Protein AF-0000000068442758 (afdb_homodimer)

Secondary structure (DSSP, 8-state):
----EEEEE--SBS-EEEEEE-SSSEEEEEEE--BSEEEEEEEEETTEEEEEEEESSS-EEEEEEETTTTEEEEEEEE--SSB---EEEE-SS-EEEEE-BSSS--EEEEE----TT-/----EEEEE--SBS-EEEEEE-SSSEEEEEEE--BSEEEEEEEEETTEEEEEEEESSS-EEEEEEETTTTEEEEEEEE--SSB---EEEE-SS-EEEEE-BSSSPPEEEEE----TT-

Organism: Pseudonaja textilis (NCBI:txid8673)

Foldseek 3Di:
DPPWDWDWADDQPFWTFIWTDPPPDIDTDDTHGDHQWQDWDWDDDDHWIWIWTFHQPDWIWIWTQDPVVRDTDTDDTHDDHRFNDWDWDDDDQWIWIWTDDPPDDTDIHIGGPPPVPD/DPPWDWDWADDQPFWTFIWTDPPPDIDTDDTHGDHQWQDWDWDDDDHWIWIWTFHQPDWIWIWTQDPVVRDTDTDDTHDDHRFNDWDWDDDDQWIWIWTDDPPDDTDIHIGGPPPVPD

pLDDT: mean 83.36, std 15.6, range [32.97, 97.94]

Solvent-accessible surface area (backbone atoms only — not comparable to full-atom values): 13104 Å² total; per-residue (Å²): 129,87,75,81,48,70,47,47,34,45,22,44,80,48,61,17,35,34,30,32,54,71,87,85,47,70,40,83,74,43,79,41,89,40,51,38,18,51,25,39,47,74,47,68,58,91,93,43,48,32,36,39,40,23,9,64,76,41,66,19,38,31,26,34,59,34,78,89,76,70,41,74,37,88,68,46,76,39,93,50,69,41,26,29,45,77,45,75,42,82,50,95,75,31,30,31,37,36,34,39,29,90,88,48,74,67,42,76,41,74,45,68,61,70,75,61,85,112,130,86,75,81,46,71,47,46,32,44,20,44,79,49,59,17,36,35,30,34,54,70,86,86,48,74,41,84,74,43,79,40,88,38,51,37,18,49,26,39,46,74,47,69,59,90,93,43,48,34,36,39,40,22,10,64,77,43,66,20,37,33,27,34,59,33,79,88,78,71,43,74,37,88,69,49,74,40,94,50,69,40,27,30,45,78,45,74,42,83,50,96,77,33,29,30,36,37,34,40,28,90,85,50,74,65,42,75,42,75,46,67,62,68,74,61,83,112

Sequence (236 aa):
MKRDHYLCLSRYIGDSKVVRWEGLRFTEVQTLPSRGSMVMQPFQISQQLYLALGSDFSFTHIYLWDEEKQKFVKFQELSVQAPRAFQPIPLEAMSVLLAPSFKGNTLVYKHIVVDLSSMKRDHYLCLSRYIGDSKVVRWEGLRFTEVQTLPSRGSMVMQPFQISQQLYLALGSDFSFTHIYLWDEEKQKFVKFQELSVQAPRAFQPIPLEAMSVLLAPSFKGNTLVYKHIVVDLSS

Structure (mmCIF, N/CA/C/O backbone):
data_AF-0000000068442758-model_v1
#
loop_
_entity.id
_entity.type
_entity.pdbx_description
1 polymer 'Leucine-rich repeat LGI family member 3'
#
loop_
_atom_site.group_PDB
_atom_site.id
_atom_site.type_symbol
_atom_site.label_atom_id
_atom_site.label_alt_id
_atom_site.label_comp_id
_atom_site.label_asym_id
_atom_site.label_entity_id
_atom_site.label_seq_id
_atom_site.pdbx_PDB_ins_code
_atom_site.Cartn_x
_atom_site.Cartn_y
_atom_site.Cartn_z
_atom_site.occupancy
_atom_site.B_iso_or_equiv
_atom_site.auth_seq_id
_atom_site.auth_comp_id
_atom_site.auth_asym_id
_atom_site.auth_atom_id
_atom_site.pdbx_PDB_model_num
ATOM 1 N N . MET A 1 1 ? 12.734 9.547 -21.062 1 33.41 1 MET A N 1
ATOM 2 C CA . MET A 1 1 ? 13.203 9.805 -19.703 1 33.41 1 MET A CA 1
ATOM 3 C C . MET A 1 1 ? 12.773 8.688 -18.766 1 33.41 1 MET A C 1
ATOM 5 O O . MET A 1 1 ? 11.609 8.297 -18.75 1 33.41 1 MET A O 1
ATOM 9 N N . LYS A 1 2 ? 13.695 7.734 -18.359 1 48.56 2 LYS A N 1
ATOM 10 C CA . LYS A 1 2 ? 13.484 6.531 -17.562 1 48.56 2 LYS A CA 1
ATOM 11 C C . LYS A 1 2 ? 12.711 6.848 -16.281 1 48.56 2 LYS A C 1
ATOM 13 O O . LYS A 1 2 ? 13.125 7.703 -15.492 1 48.56 2 LYS A O 1
ATOM 18 N N . ARG A 1 3 ? 11.398 6.812 -16.156 1 61.94 3 ARG A N 1
ATOM 19 C CA . ARG A 1 3 ? 10.617 7.121 -14.961 1 61.94 3 ARG A CA 1
ATOM 20 C C . ARG A 1 3 ? 11.141 6.344 -13.758 1 61.94 3 ARG A C 1
ATOM 22 O O . ARG A 1 3 ? 11.344 5.133 -13.836 1 61.94 3 ARG A O 1
ATOM 29 N N . ASP A 1 4 ? 11.734 7.18 -12.844 1 80.06 4 ASP A N 1
ATOM 30 C CA . ASP A 1 4 ? 12.227 6.57 -11.617 1 80.06 4 ASP A CA 1
ATOM 31 C C . ASP A 1 4 ? 11.109 5.832 -10.883 1 80.06 4 ASP A C 1
ATOM 33 O O . ASP A 1 4 ? 9.977 6.312 -10.828 1 80.06 4 ASP A O 1
ATOM 37 N N . HIS A 1 5 ? 11.438 4.5 -10.586 1 85.88 5 HIS A N 1
ATOM 38 C CA . HIS A 1 5 ? 10.484 3.699 -9.828 1 85.88 5 HIS A CA 1
ATOM 39 C C . HIS A 1 5 ? 10.812 3.723 -8.336 1 85.88 5 HIS A C 1
ATOM 41 O O . HIS A 1 5 ? 11.875 3.256 -7.922 1 85.88 5 HIS A O 1
ATOM 47 N N . TYR A 1 6 ? 9.961 4.387 -7.617 1 89.88 6 TYR A N 1
ATOM 48 C CA . TYR A 1 6 ? 10.133 4.465 -6.172 1 89.88 6 TYR A CA 1
ATOM 49 C C . TYR A 1 6 ? 9.148 3.553 -5.449 1 89.88 6 TYR A C 1
ATOM 51 O O . TYR A 1 6 ? 8.031 3.336 -5.93 1 89.88 6 TYR A O 1
ATOM 59 N N . LEU A 1 7 ? 9.625 2.979 -4.371 1 91.81 7 LEU A N 1
ATOM 60 C CA . LEU A 1 7 ? 8.75 2.176 -3.52 1 91.81 7 LEU A CA 1
ATOM 61 C C . LEU A 1 7 ? 8.836 2.639 -2.07 1 91.81 7 LEU A C 1
ATOM 63 O O . LEU A 1 7 ? 9.883 3.129 -1.629 1 91.81 7 LEU A O 1
ATOM 67 N N . CYS A 1 8 ? 7.719 2.551 -1.381 1 95.81 8 CYS A N 1
ATOM 68 C CA . CYS A 1 8 ? 7.633 2.875 0.039 1 95.81 8 CYS A CA 1
ATOM 69 C C . CYS A 1 8 ? 7.496 1.61 0.879 1 95.81 8 CYS A C 1
ATOM 71 O O . CYS A 1 8 ? 6.543 0.846 0.706 1 95.81 8 CYS A O 1
ATOM 73 N N . LEU A 1 9 ? 8.461 1.434 1.787 1 94.44 9 LEU A N 1
ATOM 74 C CA . LEU A 1 9 ? 8.508 0.211 2.58 1 94.44 9 LEU A CA 1
ATOM 75 C C . LEU A 1 9 ? 8.219 0.505 4.051 1 94.44 9 LEU A C 1
ATOM 77 O O . LEU A 1 9 ? 9.047 1.105 4.742 1 94.44 9 LEU A O 1
ATOM 81 N N . SER A 1 10 ? 7.062 0.084 4.465 1 95.56 10 SER A N 1
ATOM 82 C CA . SER A 1 10 ? 6.738 0.256 5.879 1 95.56 10 SER A CA 1
ATOM 83 C C . SER A 1 10 ? 7.418 -0.808 6.73 1 95.56 10 SER A C 1
ATOM 85 O O . SER A 1 10 ? 7.672 -1.92 6.266 1 95.56 10 SER A O 1
ATOM 87 N N . ARG A 1 11 ? 7.641 -0.411 7.98 1 91.69 11 ARG A N 1
ATOM 88 C CA . ARG A 1 11 ? 8.258 -1.332 8.922 1 91.69 11 ARG A CA 1
ATOM 89 C C . ARG A 1 11 ? 7.605 -1.236 10.297 1 91.69 11 ARG A C 1
ATOM 91 O O . ARG A 1 11 ? 7.504 -0.149 10.867 1 91.69 11 ARG A O 1
ATOM 98 N N . TYR A 1 12 ? 7.215 -2.42 10.781 1 90.5 12 TYR A N 1
ATOM 99 C CA . TYR A 1 12 ? 6.531 -2.467 12.062 1 90.5 12 TYR A CA 1
ATOM 100 C C . TYR A 1 12 ? 7.496 -2.176 13.211 1 90.5 12 TYR A C 1
ATOM 102 O O . TYR A 1 12 ? 7.164 -1.441 14.141 1 90.5 12 TYR A O 1
ATOM 110 N N . ILE A 1 13 ? 8.578 -2.83 13.18 1 88.69 13 ILE A N 1
ATOM 111 C CA . ILE A 1 13 ? 9.648 -2.527 14.117 1 88.69 13 ILE A CA 1
ATOM 112 C C . ILE A 1 13 ? 10.859 -1.986 13.359 1 88.69 13 ILE A C 1
ATOM 114 O O . ILE A 1 13 ? 11.445 -2.684 12.523 1 88.69 13 ILE A O 1
ATOM 118 N N . GLY A 1 14 ? 11.297 -0.76 13.688 1 90.31 14 GLY A N 1
ATOM 119 C CA . GLY A 1 14 ? 12.375 -0.105 12.969 1 90.31 14 GLY A CA 1
ATOM 120 C C . GLY A 1 14 ? 11.898 1.034 12.086 1 90.31 14 GLY A C 1
ATOM 121 O O . GLY A 1 14 ? 10.742 1.448 12.164 1 90.31 14 GLY A O 1
ATOM 122 N N . ASP A 1 15 ? 12.805 1.552 11.188 1 94.5 15 ASP A N 1
ATOM 123 C CA . ASP A 1 15 ? 12.477 2.713 10.367 1 94.5 15 ASP A CA 1
ATOM 124 C C . ASP A 1 15 ? 11.922 2.287 9.016 1 94.5 15 ASP A C 1
ATOM 126 O O . ASP A 1 15 ? 12.406 1.332 8.406 1 94.5 15 ASP A O 1
ATOM 130 N N . SER A 1 16 ? 10.891 2.945 8.562 1 95.62 16 SER A N 1
ATOM 131 C CA . SER A 1 16 ? 10.391 2.781 7.199 1 95.62 16 SER A CA 1
ATOM 132 C C . SER A 1 16 ? 11.289 3.494 6.195 1 95.62 16 SER A C 1
ATOM 134 O O . SER A 1 16 ? 12.117 4.332 6.574 1 95.62 16 SER A O 1
ATOM 136 N N . LYS A 1 17 ? 11.141 3.057 4.93 1 94.88 17 LYS A N 1
ATOM 137 C CA . LYS A 1 17 ? 12.086 3.598 3.963 1 94.88 17 LYS A CA 1
ATOM 138 C C . LYS A 1 17 ? 11.414 3.865 2.619 1 94.88 17 LYS A C 1
ATOM 140 O O . LYS A 1 17 ? 10.5 3.146 2.225 1 94.88 17 LYS A O 1
ATOM 145 N N . VAL A 1 18 ? 11.859 4.918 1.954 1 94.94 18 VAL A N 1
ATOM 146 C CA . VAL A 1 18 ? 11.625 5.113 0.527 1 94.94 18 VAL A CA 1
ATOM 147 C C . VAL A 1 18 ? 12.844 4.629 -0.266 1 94.94 18 VAL A C 1
ATOM 149 O O . VAL A 1 18 ? 13.977 5.004 0.037 1 94.94 18 VAL A O 1
ATOM 152 N N . VAL A 1 19 ? 12.555 3.725 -1.227 1 91.25 19 VAL A N 1
ATOM 153 C CA . VAL A 1 19 ? 13.656 3.178 -2.018 1 91.25 19 VAL A CA 1
ATOM 154 C C . VAL A 1 19 ? 13.414 3.455 -3.498 1 91.25 19 VAL A C 1
ATOM 156 O O . VAL A 1 19 ? 12.281 3.707 -3.912 1 91.25 19 VAL A O 1
ATOM 159 N N . ARG A 1 20 ? 14.469 3.461 -4.246 1 88.12 20 ARG A N 1
ATOM 160 C CA . ARG A 1 20 ? 14.43 3.686 -5.688 1 88.12 20 ARG A CA 1
ATOM 161 C C . ARG A 1 20 ? 15.062 2.521 -6.441 1 88.12 20 ARG A C 1
ATOM 163 O O . ARG A 1 20 ? 16.109 2.014 -6.047 1 88.12 20 ARG A O 1
ATOM 170 N N . TRP A 1 21 ? 14.312 2.086 -7.488 1 83.94 21 TRP A N 1
ATOM 171 C CA . TRP A 1 21 ? 14.867 1.04 -8.344 1 83.94 21 TRP A CA 1
ATOM 172 C C . TRP A 1 21 ? 15.922 1.609 -9.2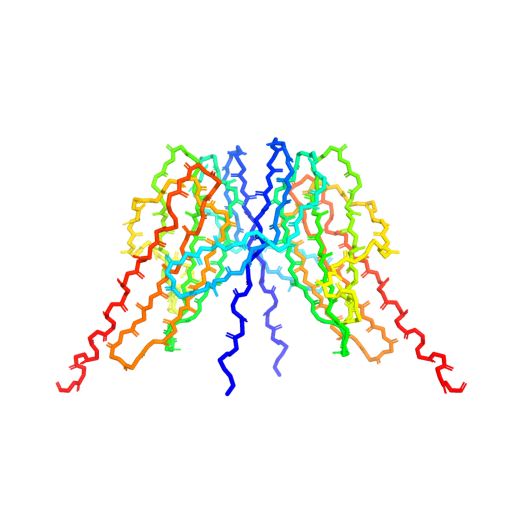89 1 83.94 21 TRP A C 1
ATOM 174 O O . TRP A 1 21 ? 15.648 2.541 -10.047 1 83.94 21 TRP A O 1
ATOM 184 N N . GLU A 1 22 ? 17.062 1.021 -9.242 1 80.56 22 GLU A N 1
ATOM 185 C CA . GLU A 1 22 ? 18.156 1.479 -10.102 1 80.56 22 GLU A CA 1
ATOM 186 C C . GLU A 1 22 ? 18.422 0.487 -11.234 1 80.56 22 GLU A C 1
ATOM 188 O O . GLU A 1 22 ? 19.469 0.533 -11.867 1 80.56 22 GLU A O 1
ATOM 193 N N . GLY A 1 23 ? 17.453 -0.367 -11.508 1 73.06 23 GLY A N 1
ATOM 194 C CA . GLY A 1 23 ? 17.609 -1.34 -12.578 1 73.06 23 GLY A CA 1
ATOM 195 C C . GLY A 1 23 ? 18.047 -2.707 -12.078 1 73.06 23 GLY A C 1
ATOM 196 O O . GLY A 1 23 ? 17.516 -3.729 -12.523 1 73.06 23 GLY A O 1
ATOM 197 N N . LEU A 1 24 ? 18.984 -2.777 -11.18 1 71.88 24 LEU A N 1
ATOM 198 C CA . LEU A 1 24 ? 19.484 -4.051 -10.672 1 71.88 24 LEU A CA 1
ATOM 199 C C . LEU A 1 24 ? 19.172 -4.211 -9.188 1 71.88 24 LEU A C 1
ATOM 201 O O . LEU A 1 24 ? 19.031 -5.332 -8.695 1 71.88 24 LEU A O 1
ATOM 205 N N . ARG A 1 25 ? 19.031 -3.082 -8.547 1 77.62 25 ARG A N 1
ATOM 206 C CA . ARG A 1 25 ? 18.781 -3.111 -7.109 1 77.62 25 ARG A CA 1
ATOM 207 C C . ARG A 1 25 ? 17.984 -1.887 -6.668 1 77.62 25 ARG A C 1
ATOM 209 O O . ARG A 1 25 ? 17.844 -0.927 -7.43 1 77.62 25 ARG A O 1
ATOM 216 N N . PHE A 1 26 ? 17.5 -2.043 -5.469 1 83.44 26 PHE A N 1
ATOM 217 C CA . PHE A 1 26 ? 16.891 -0.874 -4.844 1 83.44 26 PHE A CA 1
ATOM 218 C C . PHE A 1 26 ? 17.906 -0.142 -3.969 1 83.44 26 PHE A C 1
ATOM 220 O O . PHE A 1 26 ? 18.719 -0.774 -3.281 1 83.44 26 PHE A O 1
ATOM 227 N N . THR A 1 27 ? 17.875 1.199 -4.117 1 86.31 27 THR A N 1
ATOM 228 C CA . THR A 1 27 ? 18.688 2.027 -3.234 1 86.31 27 THR A CA 1
ATOM 229 C C . THR A 1 27 ? 17.812 2.867 -2.314 1 86.31 27 THR A C 1
ATOM 231 O O . THR A 1 27 ? 16.75 3.34 -2.727 1 86.31 27 THR A O 1
ATOM 234 N N . GLU A 1 28 ? 18.344 3 -1.114 1 90.44 28 GLU A N 1
ATOM 235 C CA . GLU A 1 28 ? 17.609 3.795 -0.141 1 90.44 28 GLU A CA 1
ATOM 236 C C . GLU A 1 28 ? 17.609 5.273 -0.51 1 90.44 28 GLU A C 1
ATOM 238 O O . GLU A 1 28 ? 18.672 5.836 -0.803 1 90.44 28 GLU A O 1
ATOM 243 N N . VAL A 1 29 ? 16.484 5.906 -0.572 1 92.94 29 VAL A N 1
ATOM 244 C CA . VAL A 1 29 ? 16.344 7.332 -0.854 1 92.94 29 VAL A CA 1
ATOM 245 C C . VAL A 1 29 ? 16.141 8.102 0.451 1 92.94 29 VAL A C 1
ATOM 247 O O . VAL A 1 29 ? 16.734 9.172 0.648 1 92.94 29 VAL A O 1
ATOM 250 N N . GLN A 1 30 ? 15.375 7.551 1.309 1 96.88 30 GLN A N 1
ATOM 251 C CA . GLN A 1 30 ? 15.039 8.234 2.553 1 96.88 30 GLN A CA 1
ATOM 252 C C . GLN A 1 30 ? 14.602 7.246 3.625 1 96.88 30 GLN A C 1
ATOM 254 O O . GLN A 1 30 ? 13.906 6.27 3.328 1 96.88 30 GLN A O 1
ATOM 259 N N . THR A 1 31 ? 15.07 7.527 4.824 1 96.19 31 THR A N 1
ATOM 260 C CA . THR A 1 31 ? 14.625 6.797 6.004 1 96.19 31 THR A CA 1
ATOM 261 C C . THR A 1 31 ? 13.633 7.629 6.816 1 96.19 31 THR A C 1
ATOM 263 O O . THR A 1 31 ? 13.852 8.82 7.035 1 96.19 31 THR A O 1
ATOM 266 N N . LEU A 1 32 ? 12.508 7.016 7.16 1 96.62 32 LEU A N 1
ATOM 267 C CA . LEU A 1 32 ? 11.492 7.68 7.973 1 96.62 32 LEU A CA 1
ATOM 268 C C . LEU A 1 32 ? 11.273 6.938 9.289 1 96.62 32 LEU A C 1
ATOM 270 O O . LEU A 1 32 ? 10.797 5.801 9.289 1 96.62 32 LEU A O 1
ATOM 274 N N . PRO A 1 33 ? 11.648 7.594 10.414 1 93.81 33 PRO A N 1
ATOM 275 C CA . PRO A 1 33 ? 11.406 6.926 11.695 1 93.81 33 PRO A CA 1
ATOM 276 C C . PRO A 1 33 ? 9.961 6.484 11.875 1 93.81 33 PRO A C 1
ATOM 278 O O . PRO A 1 33 ? 9.039 7.258 11.602 1 93.81 33 PRO A O 1
ATOM 281 N N . SER A 1 34 ? 9.828 5.227 12.188 1 93.06 34 SER A N 1
ATOM 282 C CA . SER A 1 34 ? 8.484 4.676 12.352 1 93.06 34 SER A CA 1
ATOM 283 C C . SER A 1 34 ? 8.445 3.635 13.469 1 93.06 34 SER A C 1
ATOM 285 O O . SER A 1 34 ? 9.453 2.973 13.742 1 93.06 34 SER A O 1
ATOM 287 N N . ARG A 1 35 ? 7.336 3.629 14.18 1 88.88 35 ARG A N 1
ATOM 288 C CA . ARG A 1 35 ? 7.039 2.623 15.195 1 88.88 35 ARG A CA 1
ATOM 289 C C . ARG A 1 35 ? 5.652 2.023 14.977 1 88.88 35 ARG A C 1
ATOM 291 O O . ARG A 1 35 ? 4.648 2.74 15.008 1 88.88 35 ARG A O 1
ATOM 298 N N . GLY A 1 36 ? 5.711 0.691 14.797 1 91.62 36 GLY A N 1
ATOM 299 C CA . GLY A 1 36 ? 4.445 -0 14.609 1 91.62 36 GLY A CA 1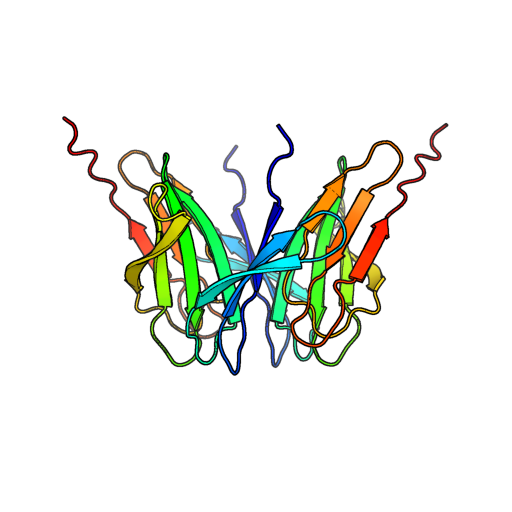
ATOM 300 C C . GLY A 1 36 ? 3.773 0.326 13.289 1 91.62 36 GLY A C 1
ATOM 301 O O . GLY A 1 36 ? 2.547 0.418 13.219 1 91.62 36 GLY A O 1
ATOM 302 N N . SER A 1 37 ? 4.551 0.63 12.328 1 94.56 37 SER A N 1
ATOM 303 C CA . SER A 1 37 ? 3.941 1.015 11.055 1 94.56 37 SER A CA 1
ATOM 304 C C . SER A 1 37 ? 3.449 -0.207 10.289 1 94.56 37 SER A C 1
ATOM 306 O O . SER A 1 37 ? 4.176 -1.195 10.156 1 94.56 37 SER A O 1
ATOM 308 N N . MET A 1 38 ? 2.215 -0.076 9.781 1 93.69 38 MET A N 1
ATOM 309 C CA . MET A 1 38 ? 1.65 -1.15 8.969 1 93.69 38 MET A CA 1
ATOM 310 C C . MET A 1 38 ? 1.34 -0.663 7.555 1 93.69 38 MET A C 1
ATOM 312 O O . MET A 1 38 ? 1.003 -1.46 6.68 1 93.69 38 MET A O 1
ATOM 316 N N . VAL A 1 39 ? 1.438 0.629 7.297 1 95.56 39 VAL A N 1
ATOM 317 C CA . VAL A 1 39 ? 1.106 1.137 5.969 1 95.56 39 VAL A CA 1
ATOM 318 C C . VAL A 1 39 ? 1.928 2.391 5.672 1 95.56 39 VAL A C 1
ATOM 320 O O . VAL A 1 39 ? 2.096 3.248 6.543 1 95.56 39 VAL A O 1
ATOM 323 N N . MET A 1 40 ? 2.539 2.447 4.574 1 96.69 40 MET A N 1
ATOM 324 C CA . MET A 1 40 ? 3.227 3.598 3.99 1 96.69 40 MET A CA 1
ATOM 325 C C . MET A 1 40 ? 2.84 3.779 2.525 1 96.69 40 MET A C 1
ATOM 327 O O . MET A 1 40 ? 3.221 2.973 1.675 1 96.69 40 MET A O 1
ATOM 331 N N . GLN A 1 41 ? 2.119 4.797 2.25 1 96.06 41 GLN A N 1
ATOM 332 C CA . GLN A 1 41 ? 1.443 4.875 0.959 1 96.06 41 GLN A CA 1
ATOM 333 C C . GLN A 1 41 ? 1.534 6.285 0.377 1 96.06 41 GLN A C 1
ATOM 335 O O . GLN A 1 41 ? 1.098 7.25 1.005 1 96.06 41 GLN A O 1
ATOM 340 N N . PRO A 1 42 ? 2.131 6.398 -0.79 1 95.62 42 PRO A N 1
ATOM 341 C CA . PRO A 1 42 ? 2.104 7.699 -1.466 1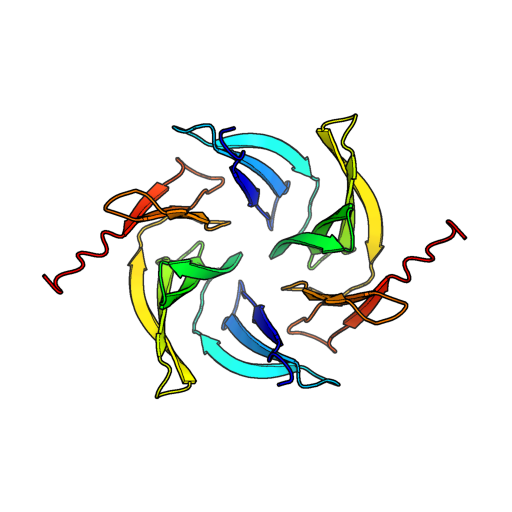 95.62 42 PRO A CA 1
ATOM 342 C C . PRO A 1 42 ? 0.737 8.023 -2.061 1 95.62 42 PRO A C 1
ATOM 344 O O . PRO A 1 42 ? -0.03 7.117 -2.393 1 95.62 42 PRO A O 1
ATOM 347 N N . PHE A 1 43 ? 0.393 9.289 -2.104 1 92.12 43 PHE A N 1
ATOM 348 C CA . PHE A 1 43 ? -0.82 9.742 -2.775 1 92.12 43 PHE A CA 1
ATOM 349 C C . PHE A 1 43 ? -0.653 11.164 -3.297 1 92.12 43 PHE A C 1
ATOM 351 O O . PHE A 1 43 ? 0.242 11.891 -2.859 1 92.12 43 PHE A O 1
ATOM 358 N N . GLN A 1 44 ? -1.48 11.438 -4.273 1 90.88 44 GLN A N 1
ATOM 359 C CA . GLN A 1 44 ? -1.373 12.75 -4.898 1 90.88 44 GLN A CA 1
ATOM 360 C C . GLN A 1 44 ? -2.654 13.555 -4.703 1 90.88 44 GLN A C 1
ATOM 362 O O . GLN A 1 44 ? -3.756 13.023 -4.84 1 90.88 44 GLN A O 1
ATOM 367 N N . ILE A 1 45 ? -2.562 14.766 -4.301 1 84.25 45 ILE A N 1
ATOM 368 C CA . ILE A 1 45 ? -3.645 15.75 -4.273 1 84.25 45 ILE A CA 1
ATOM 369 C C . ILE A 1 45 ? -3.248 16.969 -5.09 1 84.25 45 ILE A C 1
ATOM 371 O O . ILE A 1 45 ? -2.295 17.672 -4.738 1 84.25 45 ILE A O 1
ATOM 375 N N . SER A 1 46 ? -4.047 17.141 -6.16 1 82.12 46 SER A N 1
ATOM 376 C CA . SER A 1 46 ? -3.684 18.172 -7.117 1 82.12 46 SER A CA 1
ATOM 377 C C . SER A 1 46 ? -2.279 17.953 -7.672 1 82.12 46 SER A C 1
ATOM 379 O O . SER A 1 46 ? -2.004 16.922 -8.281 1 82.12 46 SER A O 1
ATOM 381 N N . GLN A 1 47 ? -1.364 18.891 -7.512 1 86.69 47 GLN A N 1
ATOM 382 C CA . GLN A 1 47 ? -0.031 18.75 -8.086 1 86.69 47 GLN A CA 1
ATOM 383 C C . GLN A 1 47 ? 0.991 18.359 -7.023 1 86.69 47 GLN A C 1
ATOM 385 O O . GLN A 1 47 ? 2.182 18.234 -7.316 1 86.69 47 GLN A O 1
ATOM 390 N N . GLN A 1 48 ? 0.46 18.109 -5.895 1 90.25 48 GLN A N 1
ATOM 391 C CA . GLN A 1 48 ? 1.381 17.828 -4.797 1 90.25 48 GLN A CA 1
ATOM 392 C C . GLN A 1 48 ? 1.4 16.328 -4.469 1 90.25 48 GLN A C 1
ATOM 394 O O . GLN A 1 48 ? 0.358 15.672 -4.484 1 90.25 48 GLN A O 1
ATOM 399 N N . LEU A 1 49 ? 2.65 15.82 -4.285 1 93.69 49 LEU A N 1
ATOM 400 C CA . LEU A 1 49 ? 2.84 14.43 -3.9 1 93.69 49 LEU A CA 1
ATOM 401 C C . LEU A 1 49 ? 3.002 14.297 -2.389 1 93.69 49 LEU A C 1
ATOM 403 O O . LEU A 1 49 ? 3.854 14.961 -1.793 1 93.69 49 LEU A O 1
ATOM 407 N N . TYR A 1 50 ? 2.133 13.461 -1.847 1 94.19 50 TYR A N 1
ATOM 408 C CA . TYR A 1 50 ? 2.143 13.234 -0.406 1 94.19 50 TYR A CA 1
ATOM 409 C C . TYR A 1 50 ? 2.506 11.789 -0.086 1 94.19 50 TYR A C 1
ATOM 411 O O . TYR A 1 50 ? 2.518 10.938 -0.973 1 94.19 50 TYR A O 1
ATOM 419 N N . LEU A 1 51 ? 2.91 11.555 1.145 1 96.81 51 LEU A N 1
ATOM 420 C CA . LEU A 1 51 ? 3.162 10.227 1.685 1 96.81 51 LEU A CA 1
ATOM 421 C C . LEU A 1 51 ? 2.529 10.07 3.064 1 96.81 51 LEU A C 1
ATOM 423 O O . LEU A 1 51 ? 2.75 10.898 3.949 1 96.81 51 LEU A O 1
ATOM 427 N N . ALA A 1 52 ? 1.677 9.094 3.186 1 95.69 52 ALA A N 1
ATOM 428 C CA . ALA A 1 52 ? 1.079 8.789 4.484 1 95.69 52 ALA A CA 1
ATOM 429 C C . ALA A 1 52 ? 1.792 7.621 5.156 1 95.69 52 ALA A C 1
ATOM 431 O O . ALA A 1 52 ? 1.984 6.566 4.543 1 95.69 52 ALA A O 1
ATOM 432 N N . LEU A 1 53 ? 2.232 7.816 6.312 1 96.75 53 LEU A N 1
ATOM 433 C CA . LEU A 1 53 ? 2.834 6.777 7.137 1 96.75 53 LEU A CA 1
ATOM 434 C C . LEU A 1 53 ? 1.961 6.477 8.352 1 96.75 53 LEU A C 1
ATOM 436 O O . LEU A 1 53 ? 1.929 7.254 9.305 1 96.75 53 LEU A O 1
ATOM 440 N N . GLY A 1 54 ? 1.274 5.32 8.234 1 94.69 54 GLY A N 1
ATOM 441 C CA . GLY A 1 54 ? 0.335 4.941 9.273 1 94.69 54 GLY A CA 1
ATOM 442 C C . GLY A 1 54 ? 0.931 3.996 10.305 1 94.69 54 GLY A C 1
ATOM 443 O O . GLY A 1 54 ? 1.683 3.084 9.953 1 94.69 54 GLY A O 1
ATOM 444 N N . SER A 1 55 ? 0.538 4.203 11.594 1 89.88 55 SER A N 1
ATOM 445 C CA . SER A 1 55 ? 1.115 3.416 12.68 1 89.88 55 SER A CA 1
ATOM 446 C C . SER A 1 55 ? 0.041 2.947 13.656 1 89.88 55 SER A C 1
ATOM 448 O O . SER A 1 55 ? -0.997 3.596 13.805 1 89.88 55 SER A O 1
ATOM 450 N N . ASP A 1 56 ? 0.389 1.812 14.344 1 88.94 56 ASP A N 1
ATOM 451 C CA . ASP A 1 56 ? -0.482 1.301 15.398 1 88.94 56 ASP A CA 1
ATOM 452 C C . ASP A 1 56 ? -0.223 2.018 16.719 1 88.94 56 ASP A C 1
ATOM 454 O O . ASP A 1 56 ? -1.112 2.105 17.578 1 88.94 56 ASP A O 1
ATOM 458 N N . PHE A 1 57 ? 0.907 2.559 16.906 1 87.75 57 PHE A N 1
ATOM 459 C CA . PHE A 1 57 ? 1.321 2.965 18.25 1 87.75 57 PHE A CA 1
ATOM 460 C C . PHE A 1 57 ? 1.673 4.449 18.266 1 87.75 57 PHE A C 1
ATOM 462 O O . PHE A 1 57 ? 2.02 4.988 19.328 1 87.75 57 PHE A O 1
ATOM 469 N N . SER A 1 58 ? 1.68 5.07 17.141 1 86.81 58 SER A N 1
ATOM 470 C CA . SER A 1 58 ? 2.016 6.484 17.047 1 86.81 58 SER A CA 1
ATOM 471 C C . SER A 1 58 ? 1.047 7.219 16.125 1 86.81 58 SER A C 1
ATOM 473 O O . SER A 1 58 ? 0.13 6.609 15.57 1 86.81 58 SER A O 1
ATOM 475 N N . PHE A 1 59 ? 1.243 8.523 16.078 1 87.5 59 PHE A N 1
ATOM 476 C CA . PHE A 1 59 ? 0.461 9.312 15.141 1 87.5 59 PHE A CA 1
ATOM 477 C C . PHE A 1 59 ? 0.792 8.922 13.703 1 87.5 59 PHE A C 1
ATOM 479 O O . PHE A 1 59 ? 1.926 8.539 13.406 1 87.5 59 PHE A O 1
ATOM 486 N N . THR A 1 60 ? -0.284 8.984 12.898 1 90.69 60 THR A N 1
ATOM 487 C CA . THR A 1 60 ? -0.045 8.938 11.461 1 90.69 60 THR A CA 1
ATOM 488 C C . THR A 1 60 ? 0.625 10.227 10.984 1 90.69 60 THR A C 1
ATOM 490 O O . THR A 1 60 ? 0.209 11.32 11.352 1 90.69 60 THR A O 1
ATOM 493 N N . HIS A 1 61 ? 1.663 10.07 10.25 1 94.25 61 HIS A N 1
ATOM 494 C CA . HIS A 1 61 ? 2.355 11.234 9.711 1 94.25 61 HIS A CA 1
ATOM 495 C C . HIS A 1 61 ? 2.07 11.406 8.219 1 94.25 61 HIS A C 1
ATOM 497 O O . HIS A 1 61 ? 2.092 10.43 7.465 1 94.25 61 HIS A O 1
ATOM 503 N N . ILE A 1 62 ? 1.757 12.688 7.848 1 93.88 62 ILE A N 1
ATOM 504 C CA . ILE A 1 62 ? 1.67 13.062 6.438 1 93.88 62 ILE A CA 1
ATOM 505 C C . ILE A 1 62 ? 2.904 13.867 6.039 1 93.88 62 ILE A C 1
ATOM 507 O O . ILE A 1 62 ? 3.271 14.828 6.723 1 93.88 62 ILE A O 1
ATOM 511 N N . TYR A 1 63 ? 3.557 13.383 5.02 1 96.31 63 TYR A N 1
ATOM 512 C CA . TYR A 1 63 ? 4.711 14.07 4.461 1 96.31 63 TYR A CA 1
ATOM 513 C C . TYR A 1 63 ? 4.371 14.703 3.115 1 96.31 63 TYR A C 1
ATOM 515 O O . TYR A 1 63 ? 3.43 14.273 2.441 1 96.31 63 TYR A O 1
ATOM 523 N N . LEU A 1 64 ? 5.094 15.719 2.793 1 96 64 LEU A N 1
ATOM 524 C CA . LEU A 1 64 ? 4.984 16.406 1.51 1 96 64 LEU A CA 1
ATOM 525 C C . LEU A 1 64 ? 6.305 16.344 0.749 1 96 64 LEU A C 1
ATOM 527 O O . LEU A 1 64 ? 7.367 16.609 1.318 1 96 64 LEU A O 1
ATOM 531 N N . TRP A 1 65 ? 6.176 15.938 -0.575 1 96.06 65 TRP A N 1
ATOM 532 C CA . TRP A 1 65 ? 7.391 15.875 -1.382 1 96.06 65 TRP A CA 1
ATOM 533 C C . TRP A 1 65 ? 7.957 17.281 -1.619 1 96.06 65 TRP A C 1
ATOM 535 O O . TRP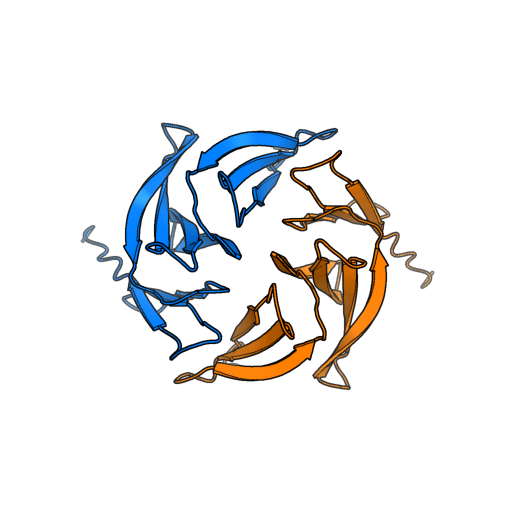 A 1 65 ? 7.246 18.172 -2.076 1 96.06 65 TRP A O 1
ATOM 545 N N . ASP A 1 66 ? 9.18 17.438 -1.263 1 96.5 66 ASP A N 1
ATOM 546 C CA . ASP A 1 66 ? 9.914 18.672 -1.525 1 96.5 66 ASP A CA 1
ATOM 547 C C . ASP A 1 66 ? 10.82 18.531 -2.744 1 96.5 66 ASP A C 1
ATOM 549 O O . ASP A 1 66 ? 11.875 17.891 -2.664 1 96.5 66 ASP A O 1
ATOM 553 N N . GLU A 1 67 ? 10.492 19.125 -3.824 1 93.56 67 GLU A N 1
ATOM 554 C CA . GLU A 1 67 ? 11.219 19 -5.078 1 93.56 67 GLU A CA 1
ATOM 555 C C . GLU A 1 67 ? 12.648 19.516 -4.949 1 93.56 67 GLU A C 1
ATOM 557 O O . GLU A 1 67 ? 13.578 18.969 -5.547 1 93.56 67 GLU A O 1
ATOM 562 N N . GLU A 1 68 ? 12.805 20.547 -4.262 1 95.56 68 GLU A N 1
ATOM 563 C CA . GLU A 1 68 ? 14.125 21.141 -4.109 1 95.56 68 GLU A CA 1
ATOM 564 C C . GLU A 1 68 ? 15.047 20.234 -3.301 1 95.56 68 GLU A C 1
ATOM 566 O O . GLU A 1 68 ? 16.219 20.047 -3.66 1 95.56 68 GLU A O 1
ATOM 571 N N . LYS A 1 69 ? 14.562 19.672 -2.258 1 94.88 69 LYS A N 1
ATOM 572 C CA . LYS A 1 69 ? 15.352 18.828 -1.371 1 94.88 69 LYS A CA 1
ATOM 573 C C . LYS A 1 69 ? 15.344 17.375 -1.855 1 94.88 69 LYS A C 1
ATOM 575 O O . LYS A 1 69 ? 16.141 16.562 -1.392 1 94.88 69 LYS A O 1
ATOM 580 N N . GLN A 1 70 ? 14.461 17 -2.709 1 92.19 70 GLN A N 1
ATOM 581 C CA . GLN A 1 70 ? 14.297 15.664 -3.262 1 92.19 70 GLN A CA 1
ATOM 582 C C . GLN A 1 70 ? 14.031 14.641 -2.16 1 92.19 70 GLN A C 1
ATOM 584 O O . GLN A 1 70 ? 14.688 13.602 -2.102 1 92.19 70 GLN A O 1
ATOM 589 N N . LYS A 1 71 ? 13.188 15.086 -1.297 1 96.19 71 LYS A N 1
ATOM 590 C CA . LYS A 1 71 ? 12.766 14.195 -0.215 1 96.19 71 LYS A CA 1
ATOM 591 C C . LYS A 1 71 ? 11.398 14.594 0.32 1 96.19 71 LYS A C 1
ATOM 593 O O . LYS A 1 71 ? 10.906 15.688 0.039 1 96.19 71 LYS A O 1
ATOM 598 N N . PHE A 1 72 ? 10.844 13.648 1.078 1 97.5 72 PHE A N 1
ATOM 599 C CA . PHE A 1 72 ? 9.602 13.945 1.787 1 97.5 72 PHE A CA 1
ATOM 600 C C . PHE A 1 72 ? 9.883 14.672 3.094 1 97.5 72 PHE A C 1
ATOM 602 O O . PHE A 1 72 ? 10.758 14.258 3.867 1 97.5 72 PHE A O 1
ATOM 609 N N . VAL A 1 73 ? 9.078 15.75 3.303 1 97.94 73 VAL A N 1
ATOM 610 C CA . VAL A 1 73 ? 9.211 16.516 4.535 1 97.94 73 VAL A CA 1
ATOM 611 C C . VAL A 1 73 ? 7.918 16.453 5.336 1 97.94 73 VAL A C 1
ATOM 613 O O . VAL A 1 73 ? 6.824 16.469 4.766 1 97.94 73 VAL A O 1
ATOM 616 N N . LYS A 1 74 ? 8.10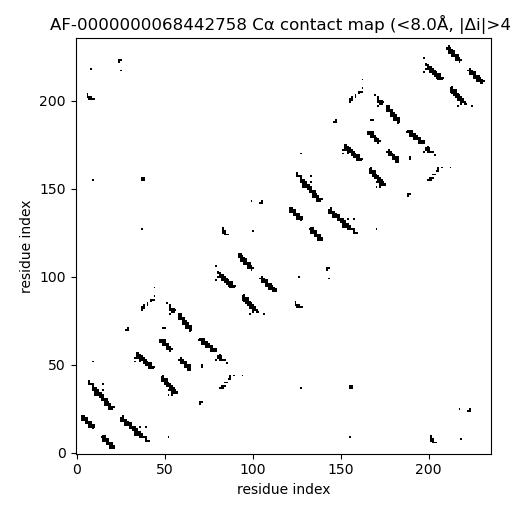9 16.453 6.684 1 96.06 74 LYS A N 1
ATOM 617 C CA . LYS A 1 74 ? 6.93 16.359 7.535 1 96.06 74 LYS A CA 1
ATOM 618 C C . LYS A 1 74 ? 5.965 17.516 7.27 1 96.06 74 LYS A C 1
ATOM 620 O O . LYS A 1 74 ? 6.375 18.672 7.199 1 96.06 74 LYS A O 1
ATOM 625 N N . PHE A 1 75 ? 4.727 17.219 7.086 1 93.38 75 PHE A N 1
ATOM 626 C CA . PHE A 1 75 ? 3.709 18.203 6.758 1 93.38 75 PHE A CA 1
ATOM 627 C C . PHE A 1 75 ? 2.65 18.281 7.852 1 93.38 75 PHE A C 1
ATOM 629 O O . PHE A 1 75 ? 2.367 19.359 8.375 1 93.38 75 PHE A O 1
ATOM 636 N N . GLN A 1 76 ? 2.113 17.109 8.195 1 90.88 76 GLN A N 1
ATOM 637 C CA . GLN A 1 76 ? 1.037 17.094 9.18 1 90.88 76 GLN A CA 1
ATOM 638 C C . GLN A 1 76 ? 1.007 15.758 9.93 1 90.88 76 GLN A C 1
ATOM 640 O O . GLN A 1 76 ? 1.5 14.75 9.422 1 90.88 76 GLN A O 1
ATOM 645 N N . GLU A 1 77 ? 0.452 15.797 11.125 1 89.94 77 GLU A N 1
ATOM 646 C CA . GLU A 1 77 ? 0.151 14.578 11.875 1 89.94 77 GLU A CA 1
ATOM 647 C C . GLU A 1 77 ? -1.354 14.359 11.984 1 89.94 77 GLU A C 1
ATOM 649 O O . GLU A 1 77 ? -2.119 15.312 12.148 1 89.94 77 GLU A O 1
ATOM 654 N N . LEU A 1 78 ? -1.707 13.125 11.844 1 84.69 78 LEU A N 1
ATOM 655 C CA . LEU A 1 78 ? -3.115 12.766 11.977 1 84.69 78 LEU A CA 1
ATOM 656 C C . LEU A 1 78 ? -3.32 11.773 13.109 1 84.69 78 LEU A C 1
ATOM 658 O O . LEU A 1 78 ? -2.463 10.922 13.359 1 84.69 78 LEU A O 1
ATOM 662 N N . SER A 1 79 ? -4.504 11.992 13.734 1 84.12 79 SER A N 1
ATOM 663 C CA . SER A 1 79 ? -4.883 11.031 14.766 1 84.12 79 SER A CA 1
ATOM 664 C C . SER A 1 79 ? -5.824 9.961 14.211 1 84.12 79 SER A C 1
ATOM 666 O O . SER A 1 79 ? -7.043 10.148 14.211 1 84.12 79 SER A O 1
ATOM 668 N N . VAL A 1 80 ? -5.258 8.992 13.672 1 83.31 80 VAL A N 1
ATOM 669 C CA . VAL A 1 80 ? -6.02 7.867 13.141 1 83.31 80 VAL A CA 1
ATOM 670 C C . VAL A 1 80 ? -5.645 6.594 13.891 1 83.31 80 VAL A C 1
ATOM 672 O O . VAL A 1 80 ? -4.465 6.348 14.156 1 83.31 80 VAL A O 1
ATOM 675 N N . GLN A 1 81 ? -6.621 5.875 14.164 1 82.31 81 GLN A N 1
ATOM 676 C CA . GLN A 1 81 ? -6.367 4.641 14.898 1 82.31 81 GLN A CA 1
ATOM 677 C C . GLN A 1 81 ? -6.02 3.496 13.953 1 82.31 81 GLN A C 1
ATOM 679 O O . GLN A 1 81 ? -6.879 3.021 13.203 1 82.31 81 GLN A O 1
ATOM 684 N N . ALA A 1 82 ? -4.793 2.986 14.062 1 87.19 82 ALA A N 1
ATOM 685 C CA . ALA A 1 82 ? -4.273 1.784 13.414 1 87.19 82 ALA A CA 1
ATOM 686 C C . ALA A 1 82 ? -4.699 1.724 11.953 1 87.19 82 ALA A C 1
ATOM 688 O O . ALA A 1 82 ? -5.266 0.725 11.508 1 87.19 82 ALA A O 1
ATOM 689 N N . PRO A 1 83 ? -4.422 2.752 11.148 1 90.69 83 PRO A N 1
ATOM 690 C CA . PRO A 1 83 ? -4.805 2.736 9.734 1 90.69 83 PRO A CA 1
ATOM 691 C C . PRO A 1 83 ? -4.094 1.639 8.945 1 90.69 83 PRO A C 1
ATOM 693 O O . PRO A 1 83 ? -2.947 1.298 9.25 1 90.69 83 PRO A O 1
ATOM 696 N N . ARG A 1 84 ? -4.828 1.137 7.883 1 92.5 84 ARG A N 1
ATOM 697 C CA . ARG A 1 84 ? -4.223 0.099 7.055 1 92.5 84 ARG A CA 1
ATOM 698 C C . ARG A 1 84 ? -4.172 0.523 5.59 1 92.5 84 ARG A C 1
ATOM 700 O O . ARG A 1 84 ? -3.508 -0.119 4.773 1 92.5 84 ARG A O 1
ATOM 707 N N . ALA A 1 85 ? -4.824 1.552 5.27 1 92.38 85 ALA A N 1
ATOM 708 C CA . ALA A 1 85 ? -4.816 2.1 3.916 1 92.38 85 ALA A CA 1
ATOM 709 C C . ALA A 1 85 ? -5.188 3.58 3.922 1 92.38 85 ALA A C 1
ATOM 711 O O . ALA A 1 85 ? -5.707 4.094 4.914 1 92.38 85 ALA A O 1
ATOM 712 N N . PHE A 1 86 ? -4.844 4.25 2.822 1 90.88 86 PHE A N 1
ATOM 713 C CA . PHE A 1 86 ? -5.223 5.641 2.602 1 90.88 86 PHE A CA 1
ATOM 714 C C . PHE A 1 86 ? -5.742 5.844 1.182 1 90.88 86 PHE A C 1
ATOM 716 O O . PHE A 1 86 ? -5.148 5.348 0.223 1 90.88 86 PHE A O 1
ATOM 723 N N . GLN A 1 87 ? -6.848 6.551 1.12 1 88.31 87 GLN A N 1
ATOM 724 C CA . GLN A 1 87 ? -7.418 6.852 -0.19 1 88.31 87 GLN A CA 1
ATOM 725 C C . GLN A 1 87 ? -7.832 8.32 -0.286 1 88.31 87 GLN A C 1
ATOM 727 O O . GLN A 1 87 ? -8.789 8.742 0.365 1 88.31 87 GLN A O 1
ATOM 732 N N . PRO A 1 88 ? -7.055 8.992 -1.118 1 87.44 88 PRO A N 1
ATOM 733 C CA . PRO A 1 88 ? -7.512 10.367 -1.358 1 87.44 88 PRO A CA 1
ATOM 734 C C . PRO A 1 88 ? -8.727 10.438 -2.283 1 87.44 88 PRO A C 1
ATOM 736 O O . PRO A 1 88 ? -8.758 9.758 -3.314 1 87.44 88 PRO A O 1
ATOM 739 N N . ILE A 1 89 ? -9.633 11.164 -1.915 1 81.19 89 ILE A N 1
ATOM 740 C CA . ILE A 1 89 ? -10.828 11.406 -2.719 1 81.19 89 ILE A CA 1
ATOM 741 C C . ILE A 1 89 ? -10.945 12.906 -3.012 1 81.19 89 ILE A C 1
ATOM 743 O O . ILE A 1 89 ? -11.281 13.695 -2.125 1 81.19 89 ILE A O 1
ATOM 747 N N . PRO A 1 90 ? -10.617 13.148 -4.281 1 76.69 90 PRO A N 1
ATOM 748 C CA . PRO A 1 90 ? -10.766 14.562 -4.633 1 76.69 90 PRO A CA 1
ATOM 749 C C . PRO A 1 90 ? -12.227 15 -4.691 1 76.69 90 PRO A C 1
ATOM 751 O O . PRO A 1 90 ? -13.062 14.312 -5.289 1 76.69 90 PRO A O 1
ATOM 754 N N . LEU A 1 91 ? -12.625 16.016 -4 1 74.56 91 LEU A N 1
ATOM 755 C CA . LEU A 1 91 ? -13.945 16.625 -4.059 1 74.56 91 LEU A CA 1
ATOM 756 C C . LEU A 1 91 ? -13.875 18 -4.719 1 74.56 91 LEU A C 1
ATOM 758 O O . LEU A 1 91 ? -12.82 18.422 -5.195 1 74.56 91 LEU A O 1
ATOM 762 N N . GLU A 1 92 ? -15.031 18.562 -4.977 1 74.19 92 GLU A N 1
ATOM 763 C CA . GLU A 1 92 ? -15.117 19.828 -5.707 1 74.19 92 GLU A CA 1
ATOM 764 C C . GLU A 1 92 ? -14.25 20.891 -5.062 1 74.19 92 GLU A C 1
ATOM 766 O O . GLU A 1 92 ? -13.43 21.516 -5.734 1 74.19 92 GLU A O 1
ATOM 771 N N . ALA A 1 93 ? -14.344 21.25 -3.85 1 71.75 93 ALA A N 1
ATOM 772 C CA . ALA A 1 93 ? -13.656 22.359 -3.195 1 71.75 93 ALA A CA 1
ATOM 773 C C . ALA A 1 93 ? -12.641 21.859 -2.176 1 71.75 93 ALA A C 1
ATOM 775 O O . ALA A 1 93 ? -11.938 22.641 -1.536 1 71.75 93 ALA A O 1
ATOM 776 N N . MET A 1 94 ? -12.594 20.594 -1.988 1 73.81 94 MET A N 1
ATOM 777 C CA . MET A 1 94 ? -11.719 20 -0.984 1 73.81 94 MET A CA 1
ATOM 778 C C . MET A 1 94 ? -11.352 18.562 -1.353 1 73.81 94 MET A C 1
ATOM 780 O O . MET A 1 94 ? -11.898 18.016 -2.305 1 73.81 94 MET A O 1
ATOM 784 N N . SER A 1 95 ? -10.305 18.094 -0.73 1 80.31 95 SER A N 1
ATOM 785 C CA . SER A 1 95 ? -9.984 16.672 -0.857 1 80.31 95 SER A CA 1
ATOM 786 C C . SER A 1 95 ? -10.133 15.953 0.479 1 80.31 95 SER A C 1
ATOM 788 O O . SER A 1 95 ? -9.984 16.562 1.539 1 80.31 95 SER A O 1
ATOM 790 N N . VAL A 1 96 ? -10.516 14.758 0.398 1 82.25 96 VAL A N 1
ATOM 791 C CA . VAL A 1 96 ? -10.648 13.938 1.597 1 82.25 96 VAL A CA 1
ATOM 792 C C . VAL A 1 96 ? -9.703 12.742 1.503 1 82.25 96 VAL A C 1
ATOM 794 O O . VAL A 1 96 ? -9.508 12.18 0.421 1 82.25 96 VAL A O 1
ATOM 797 N N . LEU A 1 97 ? -9.086 12.555 2.643 1 86.19 97 LEU A N 1
ATOM 798 C CA . LEU A 1 97 ? -8.281 11.344 2.75 1 86.19 97 LEU A CA 1
ATOM 799 C C . LEU A 1 97 ? -8.961 10.32 3.654 1 86.19 97 LEU A C 1
ATOM 801 O O . LEU A 1 97 ? -9.125 10.555 4.852 1 86.19 97 LEU A O 1
ATOM 805 N N . LEU A 1 98 ? -9.414 9.242 3.064 1 85.81 98 LEU A N 1
ATOM 806 C CA . LEU A 1 98 ? -10.008 8.156 3.834 1 85.81 98 LEU A CA 1
ATOM 807 C C . LEU A 1 98 ? -8.93 7.27 4.441 1 85.81 98 LEU A C 1
ATOM 809 O O . LEU A 1 98 ? -7.938 6.945 3.779 1 85.81 98 LEU A O 1
ATOM 813 N N . ALA A 1 99 ? -9.055 6.969 5.711 1 88.19 99 ALA A N 1
ATOM 814 C CA . ALA A 1 99 ? -8.094 6.109 6.406 1 88.19 99 ALA A CA 1
ATOM 815 C C . ALA A 1 99 ? -8.812 5.031 7.211 1 88.19 99 ALA A C 1
ATOM 817 O O . ALA A 1 99 ? -9.031 5.191 8.414 1 88.19 99 ALA A O 1
ATOM 818 N N . PRO A 1 100 ? -9.094 3.914 6.625 1 83.88 100 PRO A N 1
ATOM 819 C CA . PRO A 1 100 ? -9.789 2.848 7.352 1 83.88 100 PRO A CA 1
ATOM 820 C C . PRO A 1 100 ? -8.859 2.068 8.281 1 83.88 100 PRO A C 1
ATOM 822 O O . PRO A 1 100 ? -7.652 1.995 8.039 1 83.88 100 PRO A O 1
ATOM 825 N N . SER A 1 101 ? -9.516 1.534 9.336 1 80.69 101 SER A N 1
ATOM 826 C CA . SER A 1 101 ? -8.867 0.657 10.305 1 80.69 101 SER A CA 1
ATOM 827 C C . SER A 1 101 ? -9.75 -0.543 10.641 1 80.69 101 SER A C 1
ATOM 829 O O . SER A 1 101 ? -10.914 -0.598 10.234 1 80.69 101 SER A O 1
ATOM 831 N N . PHE A 1 102 ? -9.102 -1.591 11.18 1 78.69 102 PHE A N 1
ATOM 832 C CA . PHE A 1 102 ? -9.883 -2.727 11.664 1 78.69 102 PHE A CA 1
ATOM 833 C C . PHE A 1 102 ? -10.57 -2.395 12.984 1 78.69 102 PHE A C 1
ATOM 835 O O . PHE A 1 102 ? -11.516 -3.076 13.383 1 78.69 102 PHE A O 1
ATOM 842 N N . LYS A 1 103 ? -10.047 -1.653 13.781 1 66.25 103 LYS A N 1
ATOM 843 C CA . LYS A 1 103 ? -10.492 -1.403 15.148 1 66.25 103 LYS A CA 1
ATOM 844 C C . LYS A 1 103 ? -11.578 -0.327 15.188 1 66.25 103 LYS A C 1
ATOM 846 O O . LYS A 1 103 ? -12.359 -0.26 16.141 1 66.25 103 LYS A O 1
ATOM 851 N N . GLY A 1 104 ? -11.648 0.481 14.258 1 61.25 104 GLY A N 1
ATOM 852 C CA . GLY A 1 104 ? -12.555 1.596 14.477 1 61.25 104 GLY A CA 1
ATOM 853 C C . GLY A 1 104 ? -13.227 2.08 13.211 1 61.25 104 GLY A C 1
ATOM 854 O O . GLY A 1 104 ? -13.266 1.362 12.203 1 61.25 104 GLY A O 1
ATOM 855 N N . ASN A 1 105 ? -13.938 3.281 13.453 1 60.03 105 ASN A N 1
ATOM 856 C CA . ASN A 1 105 ? -14.641 3.961 12.367 1 60.03 105 ASN A CA 1
ATOM 857 C C . ASN A 1 105 ? -13.664 4.496 11.32 1 60.03 105 ASN A C 1
ATOM 859 O O . ASN A 1 105 ? -12.516 4.809 11.641 1 60.03 105 ASN A O 1
ATOM 863 N N . THR A 1 106 ? -14.039 4.176 10.164 1 62.53 106 THR A N 1
ATOM 864 C CA . THR A 1 106 ? -13.32 4.848 9.086 1 62.53 106 THR A CA 1
ATOM 865 C C . THR A 1 106 ? -13.18 6.34 9.375 1 62.53 106 THR A C 1
ATOM 867 O O . THR A 1 106 ? -14.148 6.988 9.781 1 62.53 106 THR A O 1
ATOM 870 N N . LEU A 1 107 ? -11.906 6.816 9.484 1 61.97 107 LEU A N 1
ATOM 871 C CA . LEU A 1 107 ? -11.695 8.25 9.617 1 61.97 107 LEU A CA 1
ATOM 872 C C . LEU A 1 107 ? -11.555 8.914 8.25 1 61.97 107 LEU A C 1
ATOM 874 O O . LEU A 1 107 ? -11 8.32 7.324 1 61.97 107 LEU A O 1
ATOM 878 N N . VAL A 1 108 ? -12.344 9.938 8.062 1 64.19 108 VAL A N 1
ATOM 879 C CA . VAL A 1 108 ? -12.25 10.773 6.867 1 64.19 108 VAL A CA 1
ATOM 880 C C . VAL A 1 108 ? -11.555 12.086 7.207 1 64.19 108 VAL A C 1
ATOM 882 O O . VAL A 1 108 ? -12.023 12.844 8.055 1 64.19 108 VAL A O 1
ATOM 885 N N . TYR A 1 109 ? -10.289 12.172 6.727 1 64.62 109 TYR A N 1
ATOM 886 C CA . TYR A 1 109 ? -9.555 13.422 6.883 1 64.62 109 TYR A CA 1
ATOM 887 C C . TYR A 1 109 ? -9.781 14.344 5.691 1 64.62 109 TYR A C 1
ATOM 889 O O . TYR A 1 109 ? -9.688 13.906 4.539 1 64.62 109 TYR A O 1
ATOM 897 N N . LYS A 1 110 ? -10.273 15.492 6.07 1 63.59 110 LYS A N 1
ATOM 898 C CA . LYS A 1 110 ? -10.531 16.484 5.035 1 63.59 110 LYS A CA 1
ATOM 899 C C . LYS A 1 110 ? -9.32 17.391 4.82 1 63.59 110 LYS A C 1
ATOM 901 O O . LYS A 1 110 ? -8.688 17.828 5.785 1 63.59 110 LYS A O 1
ATOM 906 N N . HIS A 1 111 ? -8.68 17.234 3.68 1 58.84 111 HIS A N 1
ATOM 907 C CA . HIS A 1 111 ? -7.676 18.219 3.287 1 58.84 111 HIS A CA 1
ATOM 908 C C . HIS A 1 111 ? -8.273 19.281 2.363 1 58.84 111 HIS A C 1
ATOM 910 O O . HIS A 1 111 ? -8.672 18.969 1.24 1 58.84 111 HIS A O 1
ATOM 916 N N . ILE A 1 112 ? -8.539 20.469 2.969 1 52.59 112 ILE A N 1
ATOM 917 C CA . ILE A 1 112 ? -9.07 21.594 2.207 1 52.59 112 ILE A CA 1
ATOM 918 C C . ILE A 1 112 ? -7.922 22.359 1.551 1 52.59 112 ILE A C 1
ATOM 920 O O . ILE A 1 112 ? -7.016 22.844 2.236 1 52.59 112 ILE A O 1
ATOM 924 N N . VAL A 1 113 ? -7.633 21.938 0.314 1 49.34 113 VAL A N 1
ATOM 925 C CA . VAL A 1 113 ? -6.684 22.781 -0.406 1 49.34 113 VAL A CA 1
ATOM 926 C C . VAL A 1 113 ? -7.316 24.141 -0.69 1 49.34 113 VAL A C 1
ATOM 928 O O . VAL A 1 113 ? -8.359 24.219 -1.341 1 49.34 113 VAL A O 1
ATOM 931 N N . VAL A 1 114 ? -7.188 25.031 0.164 1 40.5 114 VAL A N 1
ATOM 932 C CA . VAL A 1 114 ? -7.605 26.406 -0.119 1 40.5 114 VAL A CA 1
ATOM 933 C C . VAL A 1 114 ? -6.707 27 -1.2 1 40.5 114 VAL A C 1
ATOM 935 O O . VAL A 1 114 ? -5.488 27.078 -1.035 1 40.5 114 VAL A O 1
ATOM 938 N N . ASP A 1 115 ? -7.09 26.609 -2.359 1 42.94 115 ASP A N 1
ATOM 939 C CA . ASP A 1 115 ? -6.438 27.422 -3.379 1 42.94 115 ASP A CA 1
ATOM 940 C C . ASP A 1 115 ? -6.488 28.906 -3.012 1 42.94 115 ASP A C 1
ATOM 942 O O . ASP A 1 115 ? -7.562 29.5 -2.961 1 42.94 115 ASP A O 1
ATOM 946 N N . LEU A 1 116 ? -5.621 29.234 -2.168 1 35.44 116 LEU A N 1
ATOM 947 C CA . LEU A 1 116 ? -5.535 30.688 -1.94 1 35.44 116 LEU A CA 1
ATOM 948 C C . LEU A 1 116 ? -5.086 31.406 -3.205 1 35.44 116 LEU A C 1
ATOM 950 O O . LEU A 1 116 ? -4.859 32.625 -3.186 1 35.44 116 LEU A O 1
ATOM 954 N N . SER A 1 117 ? -4.703 30.703 -4.098 1 33.75 117 SER A N 1
ATOM 955 C CA . SER A 1 117 ? -4.184 31.594 -5.125 1 33.75 117 SER A CA 1
ATOM 956 C C . SER A 1 117 ? -5.301 32.406 -5.762 1 33.75 117 SER A C 1
ATOM 958 O O . SER A 1 117 ? -5.059 33.188 -6.695 1 33.75 117 SER A O 1
ATOM 960 N N . SER A 1 118 ? -6.547 32.438 -5.188 1 33.91 118 SER A N 1
ATOM 961 C CA . SER A 1 118 ? -7.219 33.594 -5.793 1 33.91 118 SER A CA 1
ATOM 962 C C . SER A 1 118 ? -6.633 34.906 -5.297 1 33.91 118 SER A C 1
ATOM 964 O O . SER A 1 118 ? -6.238 35 -4.133 1 33.91 118 SER A O 1
ATOM 966 N N . MET B 1 1 ? -21.078 7.18 -13.68 1 32.97 1 MET B N 1
ATOM 967 C CA . MET B 1 1 ? -21 5.895 -12.992 1 32.97 1 MET B CA 1
ATOM 968 C C . MET B 1 1 ? -20.047 5.961 -11.805 1 32.97 1 MET B C 1
ATOM 970 O O . MET B 1 1 ? -18.906 6.418 -11.945 1 32.97 1 MET B O 1
ATOM 974 N N . LYS B 1 2 ? -20.547 6.074 -10.523 1 47.97 2 LYS B N 1
ATOM 975 C CA . LYS B 1 2 ? -19.828 6.277 -9.273 1 47.97 2 LYS B CA 1
ATOM 976 C C . LYS B 1 2 ? -18.688 5.273 -9.117 1 47.97 2 LYS B C 1
ATOM 978 O O . LYS B 1 2 ? -18.922 4.062 -9.164 1 47.97 2 LYS B O 1
ATOM 983 N N . ARG B 1 3 ? -17.438 5.457 -9.547 1 61.5 3 ARG B N 1
ATOM 984 C CA . ARG B 1 3 ? -16.328 4.52 -9.43 1 61.5 3 ARG B CA 1
ATOM 985 C C . ARG B 1 3 ? -16.188 4.02 -7.996 1 61.5 3 ARG B C 1
ATOM 987 O O . ARG B 1 3 ? -16.172 4.816 -7.059 1 61.5 3 ARG B O 1
ATOM 994 N N . ASP B 1 4 ? -16.562 2.695 -7.887 1 79.88 4 ASP B N 1
ATOM 995 C CA . ASP B 1 4 ? -16.406 2.074 -6.574 1 79.88 4 ASP B CA 1
ATOM 996 C C . ASP B 1 4 ? -14.977 2.201 -6.062 1 79.88 4 ASP B C 1
ATOM 998 O O . ASP B 1 4 ? -14.023 2.064 -6.832 1 79.88 4 ASP B O 1
ATOM 1002 N N . HIS B 1 5 ? -14.906 2.783 -4.797 1 85.81 5 HIS B N 1
ATOM 1003 C CA . HIS B 1 5 ? -13.602 2.898 -4.16 1 85.81 5 HIS B CA 1
ATOM 1004 C C . HIS B 1 5 ? -13.328 1.703 -3.254 1 85.81 5 HIS B C 1
ATOM 1006 O O . HIS B 1 5 ? -14.039 1.484 -2.271 1 85.81 5 HIS B O 1
ATOM 1012 N N . TYR B 1 6 ? -12.383 0.901 -3.684 1 89.62 6 TYR B N 1
ATOM 1013 C CA . TYR B 1 6 ? -12 -0.268 -2.904 1 89.62 6 TYR B CA 1
ATOM 1014 C C . TYR B 1 6 ? -10.664 -0.042 -2.211 1 89.62 6 TYR B C 1
ATOM 1016 O O . TYR B 1 6 ? -9.797 0.664 -2.732 1 89.62 6 TYR B O 1
ATOM 1024 N N . LEU B 1 7 ? -10.562 -0.576 -1.021 1 91.69 7 LEU B N 1
ATOM 1025 C CA . LEU B 1 7 ? -9.297 -0.542 -0.294 1 91.69 7 LEU B CA 1
ATOM 1026 C C . LEU B 1 7 ? -8.898 -1.938 0.172 1 91.69 7 LEU B C 1
ATOM 1028 O O . LEU B 1 7 ? -9.766 -2.773 0.452 1 91.69 7 LEU B O 1
ATOM 1032 N N . CYS B 1 8 ? -7.609 -2.191 0.17 1 95.62 8 CYS B N 1
ATOM 1033 C CA . CYS B 1 8 ? -7.043 -3.445 0.654 1 95.62 8 CYS B CA 1
ATOM 1034 C C . CYS B 1 8 ? -6.352 -3.25 1.997 1 95.62 8 CYS B C 1
ATOM 1036 O O . CYS B 1 8 ? -5.414 -2.459 2.107 1 95.62 8 CYS B O 1
ATOM 1038 N N . LEU B 1 9 ? -6.844 -3.992 2.994 1 94.19 9 LEU B N 1
ATOM 1039 C CA . LEU B 1 9 ? -6.348 -3.82 4.355 1 94.19 9 LEU B CA 1
ATOM 1040 C C . LEU B 1 9 ? -5.574 -5.055 4.809 1 94.19 9 LEU B C 1
ATOM 1042 O O . LEU B 1 9 ? -6.164 -6.105 5.059 1 94.19 9 LEU B O 1
ATOM 1046 N N . SER B 1 10 ? -4.289 -4.883 4.895 1 95.38 10 SER B N 1
ATOM 1047 C CA . SER B 1 10 ? -3.482 -5.988 5.398 1 95.38 10 SER B CA 1
ATOM 1048 C C . SER B 1 10 ? -3.566 -6.086 6.918 1 95.38 10 SER B C 1
ATOM 1050 O O . SER B 1 10 ? -3.771 -5.078 7.598 1 95.38 10 SER B O 1
ATOM 1052 N N . ARG B 1 11 ? -3.348 -7.316 7.379 1 91.44 11 ARG B N 1
ATOM 1053 C CA . ARG B 1 11 ? -3.371 -7.559 8.812 1 91.44 11 ARG B CA 1
ATOM 1054 C C . ARG B 1 11 ? -2.264 -8.523 9.227 1 91.44 11 ARG B C 1
ATOM 1056 O O . ARG B 1 11 ? -2.16 -9.625 8.68 1 91.44 11 ARG B O 1
ATOM 1063 N N . TYR B 1 12 ? -1.493 -8.07 10.219 1 90.31 12 TYR B N 1
ATOM 1064 C CA . TYR B 1 12 ? -0.369 -8.875 10.68 1 90.31 12 TYR B CA 1
ATOM 1065 C C . TYR B 1 12 ? -0.854 -10.094 11.453 1 90.31 12 TYR B C 1
ATOM 1067 O O . TYR B 1 12 ? -0.329 -11.195 11.281 1 90.31 12 TYR B O 1
ATOM 1075 N N . ILE B 1 13 ? -1.718 -9.852 12.344 1 88.25 13 ILE B N 1
ATOM 1076 C CA . ILE B 1 13 ? -2.377 -10.945 13.039 1 88.25 13 ILE B CA 1
ATOM 1077 C C . ILE B 1 13 ? -3.865 -10.953 12.695 1 88.25 13 ILE B C 1
ATOM 1079 O O . ILE B 1 13 ? -4.586 -10 13 1 88.25 13 ILE B O 1
ATOM 1083 N N . GLY B 1 14 ? -4.352 -12.055 12.117 1 90 14 GLY B N 1
ATOM 1084 C CA . GLY B 1 14 ? -5.73 -12.141 11.664 1 90 14 GLY B CA 1
ATOM 1085 C C . GLY B 1 14 ? -5.859 -12.102 10.156 1 90 14 GLY B C 1
ATOM 1086 O O . GLY B 1 14 ? -4.863 -12.203 9.438 1 90 14 GLY B O 1
ATOM 1087 N N . ASP B 1 15 ? -7.121 -11.953 9.633 1 94.25 15 ASP B N 1
ATOM 1088 C CA . ASP B 1 15 ? -7.367 -12.016 8.195 1 94.25 15 ASP B CA 1
ATOM 1089 C C . ASP B 1 15 ? -7.312 -10.617 7.57 1 94.25 15 ASP B C 1
ATOM 1091 O O . ASP B 1 15 ? -7.805 -9.656 8.156 1 94.25 15 ASP B O 1
ATOM 1095 N N . SER B 1 16 ? -6.699 -10.5 6.426 1 95.38 16 SER B N 1
ATOM 1096 C CA . SER B 1 16 ? -6.746 -9.281 5.629 1 95.38 16 SER B CA 1
ATOM 1097 C C . SER B 1 16 ? -8.086 -9.148 4.906 1 95.38 16 SER B C 1
ATOM 1099 O O . SER B 1 16 ? -8.836 -10.117 4.797 1 95.38 16 SER B O 1
ATOM 1101 N N . LYS B 1 17 ? -8.352 -7.895 4.504 1 94.56 17 LYS B N 1
ATOM 1102 C CA . LYS B 1 17 ? -9.688 -7.691 3.949 1 94.56 17 LYS B CA 1
ATOM 1103 C C . LYS B 1 17 ? -9.648 -6.723 2.77 1 94.56 17 LYS B C 1
ATOM 1105 O O . LYS B 1 17 ? -8.836 -5.801 2.742 1 94.56 17 LYS B O 1
ATOM 1110 N N . VAL B 1 18 ? -10.516 -6.969 1.79 1 94.62 18 VAL B N 1
ATOM 1111 C CA . VAL B 1 18 ? -10.891 -5.98 0.788 1 94.62 18 VAL B CA 1
ATOM 1112 C C . VAL B 1 18 ? -12.203 -5.309 1.192 1 94.62 18 VAL B C 1
ATOM 1114 O O . VAL B 1 18 ? -13.18 -5.988 1.516 1 94.62 18 VAL B O 1
ATOM 1117 N N . VAL B 1 19 ? -12.148 -3.957 1.248 1 90.81 19 VAL B N 1
ATOM 1118 C CA . VAL B 1 19 ? -13.344 -3.227 1.654 1 90.81 19 VAL B CA 1
ATOM 1119 C C . VAL B 1 19 ? -13.758 -2.248 0.556 1 90.81 19 VAL B C 1
ATOM 1121 O O . VAL B 1 19 ? -12.938 -1.89 -0.298 1 90.81 19 VAL B O 1
ATOM 1124 N N . ARG B 1 20 ? -15 -1.885 0.562 1 87.88 20 ARG B N 1
ATOM 1125 C CA . ARG B 1 20 ? -15.57 -0.941 -0.397 1 87.88 20 ARG B CA 1
ATOM 1126 C C . ARG B 1 20 ? -16.203 0.246 0.314 1 87.88 20 ARG B C 1
ATOM 1128 O O . ARG B 1 20 ? -16.906 0.073 1.315 1 87.88 20 ARG B O 1
ATOM 1135 N N . TRP B 1 21 ? -15.836 1.447 -0.208 1 83.69 21 TRP B N 1
ATOM 1136 C CA . TRP B 1 21 ? -16.469 2.648 0.33 1 83.69 21 TRP B CA 1
ATOM 1137 C C . TRP B 1 21 ? -17.891 2.805 -0.205 1 83.69 21 TRP B C 1
ATOM 1139 O O . TRP B 1 21 ? -18.094 2.842 -1.419 1 83.69 21 TRP B O 1
ATOM 1149 N N . GLU B 1 22 ? -18.797 2.926 0.694 1 80.12 22 GLU B N 1
ATOM 1150 C CA . GLU B 1 22 ? -20.203 3.08 0.303 1 80.12 22 GLU B CA 1
ATOM 1151 C C . GLU B 1 22 ? -20.688 4.504 0.552 1 80.12 22 GLU B C 1
ATOM 1153 O O . GLU B 1 22 ? -21.891 4.754 0.583 1 80.12 22 GLU B O 1
ATOM 1158 N N . GLY B 1 23 ? -19.75 5.434 0.673 1 72.88 23 GLY B N 1
ATOM 1159 C CA . GLY B 1 23 ? -20.125 6.82 0.892 1 72.88 23 GLY B CA 1
ATOM 1160 C C . GLY B 1 23 ? -20.062 7.23 2.35 1 72.88 23 GLY B C 1
ATOM 1161 O O . GLY B 1 23 ? -19.531 8.297 2.68 1 72.88 23 GLY B O 1
ATOM 1162 N N . LEU B 1 24 ? -20.578 6.434 3.242 1 71.69 24 LEU B N 1
ATOM 1163 C CA . LEU B 1 24 ? -20.594 6.77 4.66 1 71.69 24 LEU B CA 1
ATOM 1164 C C . LEU B 1 24 ? -19.719 5.801 5.461 1 71.69 24 LEU B C 1
ATOM 1166 O O . LEU B 1 24 ? -19.219 6.152 6.527 1 71.69 24 LEU B O 1
ATOM 1170 N N . ARG B 1 25 ? -19.562 4.637 4.902 1 77.56 25 ARG B N 1
ATOM 1171 C CA . ARG B 1 25 ? -18.781 3.617 5.605 1 77.56 25 ARG B CA 1
ATOM 1172 C C . ARG B 1 25 ? -18.109 2.662 4.625 1 77.56 25 ARG B C 1
ATOM 1174 O O . ARG B 1 25 ? -18.438 2.664 3.434 1 77.56 25 ARG B O 1
ATOM 1181 N N . PHE B 1 26 ? -17.203 1.937 5.211 1 83.25 26 PHE B N 1
ATOM 1182 C CA . PHE B 1 26 ? -16.625 0.841 4.441 1 83.25 26 PHE B CA 1
ATOM 1183 C C . PHE B 1 26 ? -17.344 -0.468 4.742 1 83.25 26 PHE B C 1
ATOM 1185 O O . PHE B 1 26 ? -17.703 -0.737 5.891 1 83.25 26 PHE B O 1
ATOM 1192 N N . THR B 1 27 ? -17.625 -1.198 3.641 1 85.94 27 THR B N 1
ATOM 1193 C CA . THR B 1 27 ? -18.172 -2.541 3.797 1 85.94 27 THR B CA 1
ATOM 1194 C C . THR B 1 27 ? -17.172 -3.594 3.332 1 85.94 27 THR B C 1
ATOM 1196 O O . THR B 1 27 ? -16.453 -3.385 2.352 1 85.94 27 THR B O 1
ATOM 1199 N N . GLU B 1 28 ? -17.219 -4.688 4.082 1 90.12 28 GLU B N 1
ATOM 1200 C CA . GLU B 1 28 ? -16.312 -5.781 3.727 1 90.12 28 GLU B CA 1
ATOM 1201 C C . GLU B 1 28 ? -16.75 -6.449 2.426 1 90.12 28 GLU B C 1
ATOM 1203 O O . GLU B 1 28 ? -17.906 -6.797 2.256 1 90.12 28 GLU B O 1
ATOM 1208 N N . VAL B 1 29 ? -15.867 -6.578 1.486 1 92.69 29 VAL B N 1
ATOM 1209 C CA . VAL B 1 29 ? -16.109 -7.242 0.21 1 92.69 29 VAL B CA 1
ATOM 1210 C C . VAL B 1 29 ? -15.562 -8.664 0.254 1 92.69 29 VAL B C 1
ATOM 1212 O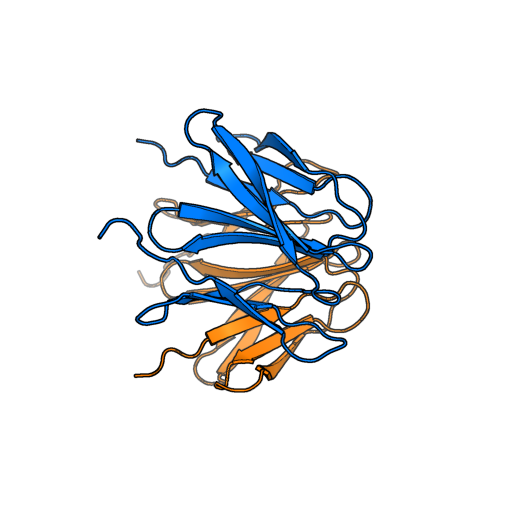 O . VAL B 1 29 ? -16.219 -9.602 -0.217 1 92.69 29 VAL B O 1
ATOM 1215 N N . GLN B 1 30 ? -14.43 -8.828 0.831 1 96.69 30 GLN B N 1
ATOM 1216 C CA . GLN B 1 30 ? -13.781 -10.133 0.855 1 96.69 30 GLN B CA 1
ATOM 1217 C C . GLN B 1 30 ? -12.773 -10.227 2.004 1 96.69 30 GLN B C 1
ATOM 1219 O O . GLN B 1 30 ? -12.086 -9.25 2.307 1 96.69 30 GLN B O 1
ATOM 1224 N N . THR B 1 31 ? -12.797 -11.391 2.619 1 96 31 THR B N 1
ATOM 1225 C CA . THR B 1 31 ? -11.797 -11.727 3.629 1 96 31 THR B CA 1
ATOM 1226 C C . THR B 1 31 ? -10.75 -12.68 3.057 1 96 31 THR B C 1
ATOM 1228 O O . THR B 1 31 ? -11.086 -13.648 2.371 1 96 31 THR B O 1
ATOM 1231 N N . LEU B 1 32 ? -9.477 -12.336 3.252 1 96.5 32 LEU B N 1
ATOM 1232 C CA . LEU B 1 32 ? -8.367 -13.172 2.797 1 96.5 32 LEU B CA 1
ATOM 1233 C C . LEU B 1 32 ? -7.527 -13.648 3.977 1 96.5 32 LEU B C 1
ATOM 1235 O O . LEU B 1 32 ? -6.895 -12.836 4.66 1 96.5 32 LEU B O 1
ATOM 1239 N N . PRO B 1 33 ? -7.539 -14.977 4.234 1 93.62 33 PRO B N 1
ATOM 1240 C CA . PRO B 1 33 ? -6.699 -15.469 5.328 1 93.62 33 PRO B CA 1
ATOM 1241 C C . PRO B 1 33 ? -5.242 -15.047 5.195 1 93.62 33 PRO B C 1
ATOM 1243 O O . PRO B 1 33 ? -4.656 -15.156 4.113 1 93.62 33 PRO B O 1
ATOM 1246 N N . SER B 1 34 ? -4.77 -14.469 6.266 1 92.75 34 SER B N 1
ATOM 1247 C CA . SER B 1 34 ? -3.393 -13.984 6.246 1 92.75 34 SER B CA 1
ATOM 1248 C C . SER B 1 34 ? -2.73 -14.148 7.613 1 92.75 34 SER B C 1
ATOM 1250 O O . SER B 1 34 ? -3.406 -14.125 8.641 1 92.75 34 SER B O 1
ATOM 1252 N N . ARG B 1 35 ? -1.441 -14.453 7.586 1 88.62 35 ARG B N 1
ATOM 1253 C CA . ARG B 1 35 ? -0.588 -14.508 8.766 1 88.62 35 ARG B CA 1
ATOM 1254 C C . ARG B 1 35 ? 0.693 -13.711 8.555 1 88.62 35 ARG B C 1
ATOM 1256 O O . ARG B 1 35 ? 1.472 -14 7.648 1 88.62 35 ARG B O 1
ATOM 1263 N N . GLY B 1 36 ? 0.823 -12.734 9.461 1 91.56 36 GLY B N 1
ATOM 1264 C CA . GLY B 1 36 ? 2.025 -11.922 9.383 1 91.56 36 GLY B CA 1
ATOM 1265 C C . GLY B 1 36 ? 2.055 -11.016 8.172 1 91.56 36 GLY B C 1
ATOM 1266 O O . GLY B 1 36 ? 3.115 -10.781 7.586 1 91.56 36 GLY B O 1
ATOM 1267 N N . SER B 1 37 ? 0.923 -10.633 7.727 1 94.56 37 SER B N 1
ATOM 1268 C CA . SER B 1 37 ? 0.909 -9.812 6.52 1 94.56 37 SER B CA 1
ATOM 1269 C C . SER B 1 37 ? 1.28 -8.367 6.836 1 94.56 37 SER B C 1
ATOM 1271 O O . SER B 1 37 ? 0.751 -7.777 7.777 1 94.56 37 SER B O 1
ATOM 1273 N N . MET B 1 38 ? 2.176 -7.84 5.996 1 93.62 38 MET B N 1
ATOM 1274 C CA . MET B 1 38 ? 2.572 -6.445 6.145 1 93.62 38 MET B CA 1
ATOM 1275 C C . MET B 1 38 ? 2.211 -5.637 4.902 1 93.62 38 MET B C 1
ATOM 1277 O O . MET B 1 38 ? 2.32 -4.41 4.898 1 93.62 38 MET B O 1
ATOM 1281 N N . VAL B 1 39 ? 1.779 -6.285 3.826 1 95.5 39 VAL B N 1
ATOM 1282 C CA . VAL B 1 39 ? 1.466 -5.551 2.604 1 95.5 39 VAL B CA 1
ATOM 1283 C C . VAL B 1 39 ? 0.376 -6.285 1.826 1 95.5 39 VAL B C 1
ATOM 1285 O O . VAL B 1 39 ? 0.409 -7.512 1.708 1 95.5 39 VAL B O 1
ATOM 1288 N N . MET B 1 40 ? -0.622 -5.617 1.429 1 96.69 40 MET B N 1
ATOM 1289 C CA . MET B 1 40 ? -1.685 -6.043 0.522 1 96.69 40 MET B CA 1
ATOM 1290 C C . MET B 1 40 ? -1.937 -4.988 -0.551 1 96.69 40 MET B C 1
ATOM 1292 O O . MET B 1 40 ? -2.457 -3.91 -0.26 1 96.69 40 MET B O 1
ATOM 1296 N N . GLN B 1 41 ? -1.585 -5.293 -1.744 1 95.94 41 GLN B N 1
ATOM 1297 C CA . GLN B 1 41 ? -1.492 -4.246 -2.76 1 95.94 41 GLN B CA 1
ATOM 1298 C C . GLN B 1 41 ? -2.066 -4.723 -4.09 1 95.94 41 GLN B C 1
ATOM 1300 O O . GLN B 1 41 ? -1.611 -5.727 -4.648 1 95.94 41 GLN B O 1
ATOM 1305 N N . PRO B 1 42 ? -3.078 -4.027 -4.578 1 95.56 42 PRO B N 1
ATOM 1306 C CA . PRO B 1 42 ? -3.564 -4.344 -5.922 1 95.56 42 PRO B CA 1
ATOM 1307 C C . PRO B 1 42 ? -2.625 -3.846 -7.02 1 95.56 42 PRO B C 1
ATOM 1309 O O . PRO B 1 42 ? -1.887 -2.879 -6.816 1 95.56 42 PRO B O 1
ATOM 1312 N N . PHE B 1 43 ? -2.572 -4.547 -8.117 1 92 43 PHE B N 1
ATOM 1313 C CA . PHE B 1 43 ? -1.827 -4.102 -9.281 1 92 43 PHE B CA 1
ATOM 1314 C C . PHE B 1 43 ? -2.451 -4.648 -10.562 1 92 43 PHE B C 1
ATOM 1316 O O . PHE B 1 43 ? -3.225 -5.605 -10.523 1 92 43 PHE B O 1
ATOM 1323 N N . GLN B 1 44 ? -2.143 -3.926 -11.609 1 90.81 44 GLN B N 1
ATOM 1324 C CA . GLN B 1 44 ? -2.734 -4.312 -12.891 1 90.81 44 GLN B CA 1
ATOM 1325 C C . GLN B 1 44 ? -1.659 -4.715 -13.891 1 90.81 44 GLN B C 1
ATOM 1327 O O . GLN B 1 44 ? -0.621 -4.059 -14 1 90.81 44 GLN B O 1
ATOM 1332 N N . ILE B 1 45 ? -1.805 -5.812 -14.539 1 84.25 45 ILE B N 1
ATOM 1333 C CA . ILE B 1 45 ? -1.004 -6.242 -15.68 1 84.25 45 ILE B CA 1
ATOM 1334 C C . ILE B 1 45 ? -1.91 -6.492 -16.891 1 84.25 45 ILE B C 1
ATOM 1336 O O . ILE B 1 45 ? -2.76 -7.387 -16.859 1 84.25 45 ILE B O 1
ATOM 1340 N N . SER B 1 46 ? -1.646 -5.629 -17.891 1 82 46 SER B N 1
ATOM 1341 C CA . SER B 1 46 ? -2.541 -5.652 -19.031 1 82 46 SER B CA 1
ATOM 1342 C C . SER B 1 46 ? -3.98 -5.367 -18.625 1 82 46 SER B C 1
ATOM 1344 O O . SER B 1 46 ? -4.273 -4.312 -18.062 1 82 46 SER B O 1
ATOM 1346 N N . GLN B 1 47 ? -4.914 -6.262 -18.891 1 86.62 47 GLN B N 1
ATOM 1347 C CA . GLN B 1 47 ? -6.316 -5.996 -18.578 1 86.62 47 GLN B CA 1
ATOM 1348 C C . GLN B 1 47 ? -6.75 -6.742 -17.328 1 86.62 47 GLN B C 1
ATOM 1350 O O . GLN B 1 47 ? -7.918 -6.672 -16.922 1 86.62 47 GLN B O 1
ATOM 1355 N N . GLN B 1 48 ? -5.789 -7.324 -16.719 1 90.19 48 GLN B N 1
ATOM 1356 C CA . GLN B 1 48 ? -6.137 -8.141 -15.57 1 90.19 48 GLN B CA 1
ATOM 1357 C C . GLN B 1 48 ? -5.746 -7.441 -14.266 1 90.19 48 GLN B C 1
ATOM 1359 O O . GLN B 1 48 ? -4.688 -6.812 -14.188 1 90.19 48 GLN B O 1
ATOM 1364 N N . LEU B 1 49 ? -6.703 -7.48 -13.297 1 93.62 49 LEU B N 1
ATOM 1365 C CA . LEU B 1 49 ? -6.461 -6.922 -11.969 1 93.62 49 LEU B CA 1
ATOM 1366 C C . LEU B 1 49 ? -5.996 -8 -11 1 93.62 49 LEU B C 1
ATOM 1368 O O . LEU B 1 49 ? -6.656 -9.031 -10.852 1 93.62 49 LEU B O 1
ATOM 1372 N N . TYR B 1 50 ? -4.84 -7.723 -10.414 1 94.12 50 TYR B N 1
ATOM 1373 C CA . TYR B 1 50 ? -4.246 -8.656 -9.469 1 94.12 50 TYR B CA 1
ATOM 1374 C C . TYR B 1 50 ? -4.176 -8.055 -8.07 1 94.12 50 TYR B C 1
ATOM 1376 O O . TYR B 1 50 ? -4.367 -6.848 -7.902 1 94.12 50 TYR B O 1
ATOM 1384 N N . LEU B 1 51 ? -4.02 -8.898 -7.09 1 96.75 51 LEU B N 1
ATOM 1385 C CA . LEU B 1 51 ? -3.783 -8.5 -5.707 1 96.75 51 LEU B CA 1
ATOM 1386 C C . LEU B 1 51 ? -2.646 -9.32 -5.098 1 96.75 51 LEU B C 1
ATOM 1388 O O . LEU B 1 51 ? -2.66 -10.547 -5.156 1 96.75 51 LEU B O 1
ATOM 1392 N N . ALA B 1 52 ? -1.645 -8.633 -4.633 1 95.56 52 ALA B N 1
ATOM 1393 C CA . ALA B 1 52 ? -0.545 -9.297 -3.943 1 95.56 52 ALA B CA 1
ATOM 1394 C C . ALA B 1 52 ? -0.704 -9.195 -2.428 1 95.56 52 ALA B C 1
ATOM 1396 O O . ALA B 1 52 ? -0.916 -8.102 -1.895 1 95.56 52 ALA B O 1
ATOM 1397 N N . LEU B 1 53 ? -0.694 -10.266 -1.776 1 96.75 53 LEU B N 1
ATOM 1398 C CA . LEU B 1 53 ? -0.717 -10.344 -0.319 1 96.75 53 LEU B CA 1
ATOM 1399 C C . LEU B 1 53 ? 0.598 -10.891 0.218 1 96.75 53 LEU B C 1
ATOM 1401 O O . LEU B 1 53 ? 0.848 -12.102 0.138 1 96.75 53 LEU B O 1
ATOM 1405 N N . GLY B 1 54 ? 1.394 -9.953 0.758 1 94.62 54 GLY B N 1
ATOM 1406 C CA . GLY B 1 54 ? 2.717 -10.312 1.235 1 94.62 54 GLY B CA 1
ATOM 1407 C C . GLY B 1 54 ? 2.756 -10.602 2.725 1 94.62 54 GLY B C 1
ATOM 1408 O O . GLY B 1 54 ? 2.117 -9.906 3.514 1 94.62 54 GLY B O 1
ATOM 1409 N N . SER B 1 55 ? 3.574 -11.625 3.109 1 89.75 55 SER B N 1
ATOM 1410 C CA . SER B 1 55 ? 3.625 -12.055 4.504 1 89.75 55 SER B CA 1
ATOM 1411 C C . SER B 1 55 ? 5.062 -12.281 4.961 1 89.75 55 SER B C 1
ATOM 1413 O O . SER B 1 55 ? 5.934 -12.609 4.152 1 89.75 55 SER B O 1
ATOM 1415 N N . ASP B 1 56 ? 5.234 -12.141 6.316 1 89.06 56 ASP B N 1
ATOM 1416 C CA . ASP B 1 56 ? 6.523 -12.445 6.934 1 89.06 56 ASP B CA 1
ATOM 1417 C C . ASP B 1 56 ? 6.668 -13.938 7.203 1 89.06 56 ASP B C 1
ATOM 1419 O O . ASP B 1 56 ? 7.781 -14.461 7.285 1 89.06 56 ASP B O 1
ATOM 1423 N N . PHE B 1 57 ? 5.621 -14.641 7.316 1 87.94 57 PHE B N 1
ATOM 1424 C CA . PHE B 1 57 ? 5.684 -15.977 7.891 1 87.94 57 PHE B CA 1
ATOM 1425 C C . PHE B 1 57 ? 5.113 -17.016 6.922 1 87.94 57 PHE B C 1
ATOM 1427 O O . PHE B 1 57 ? 5.121 -18.203 7.207 1 87.94 57 PHE B O 1
ATOM 1434 N N . SER B 1 58 ? 4.547 -16.562 5.863 1 86.81 58 SER B N 1
ATOM 1435 C CA . SER B 1 58 ? 3.951 -17.453 4.871 1 86.81 58 SER B CA 1
ATOM 1436 C C . SER B 1 58 ? 4.324 -17.031 3.455 1 86.81 58 SER B C 1
ATOM 1438 O O . SER B 1 58 ? 5.043 -16.047 3.262 1 86.81 58 SER B O 1
ATOM 1440 N N . PHE B 1 59 ? 3.887 -17.859 2.52 1 87.5 59 PHE B N 1
ATOM 1441 C CA . PHE B 1 59 ? 4.074 -17.5 1.119 1 87.5 59 PHE B CA 1
ATOM 1442 C C . PHE B 1 59 ? 3.293 -16.234 0.776 1 87.5 59 PHE B C 1
ATOM 1444 O O . PHE B 1 59 ? 2.23 -15.984 1.35 1 87.5 59 PHE B O 1
ATOM 1451 N N . THR B 1 60 ? 3.92 -15.477 -0.127 1 90.69 60 THR B N 1
ATOM 1452 C CA . THR B 1 60 ? 3.15 -14.414 -0.762 1 90.69 60 THR B CA 1
ATOM 1453 C C . THR B 1 60 ? 2.113 -14.992 -1.721 1 90.69 60 THR B C 1
ATOM 1455 O O . THR B 1 60 ? 2.426 -15.883 -2.512 1 90.69 60 THR B O 1
ATOM 1458 N N . HIS B 1 61 ? 0.931 -14.547 -1.583 1 94.19 61 HIS B N 1
ATOM 1459 C CA . HIS B 1 61 ? -0.127 -15.016 -2.473 1 94.19 61 HIS B CA 1
ATOM 1460 C C . HIS B 1 61 ? -0.482 -13.953 -3.508 1 94.19 61 HIS B C 1
ATOM 1462 O O . HIS B 1 61 ? -0.617 -12.773 -3.174 1 94.19 61 HIS B O 1
ATOM 1468 N N . ILE B 1 62 ? -0.595 -14.43 -4.793 1 93.88 62 ILE B N 1
ATOM 1469 C CA . ILE B 1 62 ? -1.134 -13.594 -5.863 1 93.88 62 ILE B CA 1
ATOM 1470 C C . ILE B 1 62 ? -2.553 -14.039 -6.203 1 93.88 62 ILE B C 1
ATOM 1472 O O . ILE B 1 62 ? -2.801 -15.227 -6.418 1 93.88 62 ILE B O 1
ATOM 1476 N N . TYR B 1 63 ? -3.445 -13.086 -6.133 1 96.19 63 TYR B N 1
ATOM 1477 C CA . TYR B 1 63 ? -4.836 -13.328 -6.5 1 96.19 6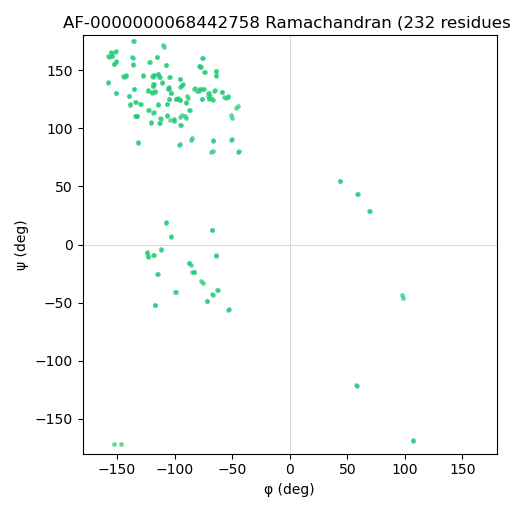3 TYR B CA 1
ATOM 1478 C C . TYR B 1 63 ? -5.172 -12.648 -7.824 1 96.19 63 TYR B C 1
ATOM 1480 O O . TYR B 1 63 ? -4.512 -11.688 -8.227 1 96.19 63 TYR B O 1
ATOM 1488 N N . LEU B 1 64 ? -6.141 -13.195 -8.477 1 95.81 64 LEU B N 1
ATOM 1489 C CA . LEU B 1 64 ? -6.668 -12.648 -9.727 1 95.81 64 LEU B CA 1
ATOM 1490 C C . LEU B 1 64 ? -8.148 -12.297 -9.578 1 95.81 64 LEU B C 1
ATOM 1492 O O . LEU B 1 64 ? -8.93 -13.094 -9.055 1 95.81 64 LEU B O 1
ATOM 1496 N N . TRP B 1 65 ? -8.469 -11.016 -10.023 1 95.94 65 TRP B N 1
ATOM 1497 C CA . TRP B 1 65 ? -9.859 -10.602 -9.938 1 95.94 65 TRP B CA 1
ATOM 1498 C C . TRP B 1 65 ? -10.734 -11.414 -10.891 1 95.94 65 TRP B C 1
ATOM 1500 O O . TRP B 1 65 ? -10.438 -11.5 -12.086 1 95.94 65 TRP B O 1
ATOM 1510 N N . ASP B 1 66 ? -11.727 -12.016 -10.359 1 96.44 66 ASP B N 1
ATOM 1511 C CA . ASP B 1 66 ? -12.719 -12.742 -11.141 1 96.44 66 ASP B CA 1
ATOM 1512 C C . ASP B 1 66 ? -13.984 -11.906 -11.328 1 96.44 66 ASP B C 1
ATOM 1514 O O . ASP B 1 66 ? -14.781 -11.766 -10.398 1 96.44 66 ASP B O 1
ATOM 1518 N N . GLU B 1 67 ? -14.219 -11.422 -12.484 1 93.44 67 GLU B N 1
ATOM 1519 C CA . GLU B 1 67 ? -15.344 -10.531 -12.773 1 93.44 67 GLU B CA 1
ATOM 1520 C C . GLU B 1 67 ? -16.672 -11.227 -12.539 1 93.44 67 GLU B C 1
ATOM 1522 O O . GLU B 1 67 ? -17.641 -10.609 -12.078 1 93.44 67 GLU B O 1
ATOM 1527 N N . GLU B 1 68 ? -16.75 -12.422 -12.875 1 95.5 68 GLU B N 1
ATOM 1528 C CA . GLU B 1 68 ? -17.984 -13.172 -12.727 1 95.5 68 GLU B CA 1
ATOM 1529 C C . GLU B 1 68 ? -18.344 -13.375 -11.258 1 95.5 68 GLU B C 1
ATOM 1531 O O . GLU B 1 68 ? -19.484 -13.211 -10.852 1 95.5 68 GLU B O 1
ATOM 1536 N N . LYS B 1 69 ? -17.391 -13.711 -10.469 1 94.81 69 LYS B N 1
ATOM 1537 C CA . LYS B 1 69 ? -17.594 -13.984 -9.047 1 94.81 69 LYS B CA 1
ATOM 1538 C C . LYS B 1 69 ? -17.5 -12.703 -8.227 1 94.81 69 LYS B C 1
ATOM 1540 O O . LYS B 1 69 ? -17.875 -12.68 -7.055 1 94.81 69 LYS B O 1
ATOM 1545 N N . GLN B 1 70 ? -16.969 -11.648 -8.758 1 92.06 70 GLN B N 1
ATOM 1546 C CA . GLN B 1 70 ? -16.781 -10.352 -8.109 1 92.06 70 GLN B CA 1
ATOM 1547 C C . GLN B 1 70 ? -15.922 -10.477 -6.859 1 92.06 70 GLN B C 1
ATOM 1549 O O . GLN B 1 70 ? -16.281 -9.984 -5.793 1 92.06 70 GLN B O 1
ATOM 1554 N N . LYS B 1 71 ? -14.906 -11.25 -7.055 1 96 71 LYS B N 1
ATOM 1555 C CA . LYS B 1 71 ? -13.938 -11.422 -5.973 1 96 71 LYS B CA 1
ATOM 1556 C C . LYS B 1 71 ? -12.57 -11.812 -6.516 1 96 71 LYS B C 1
ATOM 1558 O O . LYS B 1 71 ? -12.445 -12.203 -7.68 1 96 71 LYS B O 1
ATOM 1563 N N . PHE B 1 72 ? -11.594 -11.672 -5.617 1 97.44 72 PHE B N 1
ATOM 1564 C CA . PHE B 1 72 ? -10.258 -12.156 -5.938 1 97.44 72 PHE B CA 1
ATOM 1565 C C . PHE B 1 72 ? -10.148 -13.648 -5.672 1 97.44 72 PHE B C 1
ATOM 1567 O O . PHE B 1 72 ? -10.555 -14.133 -4.613 1 97.44 72 PHE B O 1
ATOM 1574 N N . VAL B 1 73 ? -9.539 -14.336 -6.68 1 97.88 73 VAL B N 1
ATOM 1575 C CA . VAL B 1 73 ? -9.336 -15.773 -6.543 1 97.88 73 VAL B CA 1
ATOM 1576 C C . VAL B 1 73 ? -7.844 -16.094 -6.562 1 97.88 73 VAL B C 1
ATOM 1578 O O . VAL B 1 73 ? -7.082 -15.461 -7.305 1 97.88 73 VAL B O 1
ATOM 1581 N N . LYS B 1 74 ? -7.492 -17.141 -5.773 1 96 74 LYS B N 1
ATOM 1582 C CA . LYS B 1 74 ? -6.078 -17.5 -5.707 1 96 74 LYS B CA 1
ATOM 1583 C C . LYS B 1 74 ? -5.531 -17.844 -7.086 1 96 74 LYS B C 1
ATOM 1585 O O . LYS B 1 74 ? -6.152 -18.594 -7.836 1 96 74 LYS B O 1
ATOM 1590 N N . PHE B 1 75 ? -4.426 -17.281 -7.438 1 93.19 75 PHE B N 1
ATOM 1591 C CA . PHE B 1 75 ? -3.824 -17.469 -8.75 1 93.19 75 PHE B CA 1
ATOM 1592 C C . PHE B 1 75 ? -2.457 -18.141 -8.633 1 93.19 75 PHE B C 1
ATOM 1594 O O . PHE B 1 75 ? -2.203 -19.172 -9.266 1 93.19 75 PHE B O 1
ATOM 1601 N N . GLN B 1 76 ? -1.6 -17.562 -7.789 1 90.75 76 GLN B N 1
ATOM 1602 C CA . GLN B 1 76 ? -0.242 -18.078 -7.66 1 90.75 76 GLN B CA 1
ATOM 1603 C C . GLN B 1 76 ? 0.328 -17.781 -6.273 1 90.75 76 GLN B C 1
ATOM 1605 O O . GLN B 1 76 ? -0.114 -16.859 -5.598 1 90.75 76 GLN B O 1
ATOM 1610 N N . GLU B 1 77 ? 1.288 -18.594 -5.871 1 89.62 77 GLU B N 1
ATOM 1611 C CA . GLU B 1 77 ? 2.084 -18.328 -4.676 1 89.62 77 GLU B CA 1
ATOM 1612 C C . GLU B 1 77 ? 3.523 -17.984 -5.035 1 89.62 77 GLU B C 1
ATOM 1614 O O . GLU B 1 77 ? 4.098 -18.562 -5.961 1 89.62 77 GLU B O 1
ATOM 1619 N N . LEU B 1 78 ? 4.016 -17.031 -4.34 1 84.69 78 LEU B N 1
ATOM 1620 C CA . LEU B 1 78 ? 5.406 -16.625 -4.551 1 84.69 78 LEU B CA 1
ATOM 1621 C C . LEU B 1 78 ? 6.223 -16.812 -3.277 1 84.69 78 LEU B C 1
ATOM 1623 O O . LEU B 1 78 ? 5.707 -16.625 -2.172 1 84.69 78 LEU B O 1
ATOM 1627 N N . SER B 1 79 ? 7.492 -17.203 -3.553 1 84.12 79 SER B N 1
ATOM 1628 C CA . SER B 1 79 ? 8.422 -17.281 -2.432 1 84.12 79 SER B CA 1
ATOM 1629 C C . SER B 1 79 ? 9.25 -16.016 -2.293 1 84.12 79 SER B C 1
ATOM 1631 O O . SER B 1 79 ? 10.297 -15.875 -2.922 1 84.12 79 SER B O 1
ATOM 1633 N N . VAL B 1 80 ? 8.719 -15.109 -1.615 1 83.12 80 VAL B N 1
ATOM 1634 C CA . VAL B 1 80 ? 9.406 -13.852 -1.344 1 83.12 80 VAL B CA 1
ATOM 1635 C C . VAL B 1 80 ? 9.602 -13.68 0.161 1 83.12 80 VAL B C 1
ATOM 1637 O O . VAL B 1 80 ? 8.688 -13.969 0.945 1 83.12 80 VAL B O 1
ATOM 1640 N N . GLN B 1 81 ? 10.719 -13.242 0.467 1 82.12 81 GLN B N 1
ATOM 1641 C CA . GLN B 1 81 ? 11.008 -13.062 1.886 1 82.12 81 GLN B CA 1
ATOM 1642 C C . GLN B 1 81 ? 10.547 -11.688 2.369 1 82.12 81 GLN B C 1
ATOM 1644 O O . GLN B 1 81 ? 11.133 -10.672 1.993 1 82.12 81 GLN B O 1
ATOM 1649 N N . ALA B 1 82 ? 9.578 -11.68 3.287 1 87.25 82 ALA B N 1
ATOM 1650 C CA . ALA B 1 82 ? 9.094 -10.531 4.043 1 87.25 82 ALA B CA 1
ATOM 1651 C C . ALA B 1 82 ? 8.922 -9.312 3.139 1 87.25 82 ALA B C 1
ATOM 1653 O O . ALA B 1 82 ? 9.445 -8.234 3.43 1 87.25 82 ALA B O 1
ATOM 1654 N N . PRO B 1 83 ? 8.156 -9.414 2.041 1 90.69 83 PRO B N 1
ATOM 1655 C CA . PRO B 1 83 ? 7.953 -8.273 1.146 1 90.69 83 PRO B CA 1
ATOM 1656 C C . PRO B 1 83 ? 7.215 -7.121 1.82 1 9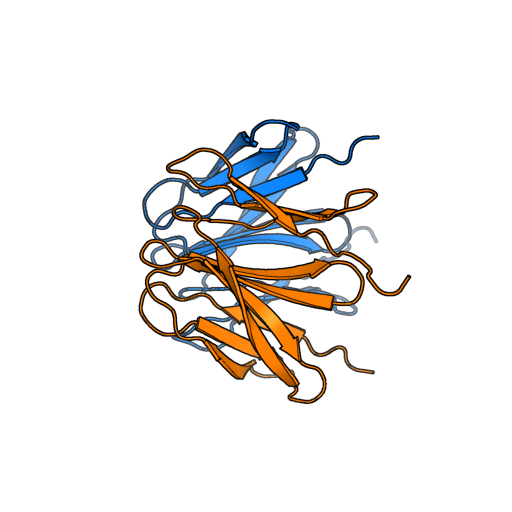0.69 83 PRO B C 1
ATOM 1658 O O . PRO B 1 83 ? 6.363 -7.348 2.684 1 90.69 83 PRO B O 1
ATOM 1661 N N . ARG B 1 84 ? 7.562 -5.859 1.343 1 92.56 84 ARG B N 1
ATOM 1662 C CA . ARG B 1 84 ? 6.891 -4.695 1.913 1 92.56 84 ARG B CA 1
ATOM 1663 C C . ARG B 1 84 ? 6.203 -3.875 0.83 1 92.56 84 ARG B C 1
ATOM 1665 O O . ARG B 1 84 ? 5.418 -2.973 1.132 1 92.56 84 ARG B O 1
ATOM 1672 N N . ALA B 1 85 ? 6.469 -4.18 -0.377 1 92.38 85 ALA B N 1
ATOM 1673 C CA . ALA B 1 85 ? 5.828 -3.518 -1.513 1 92.38 85 ALA B CA 1
ATOM 1674 C C . ALA B 1 85 ? 5.883 -4.395 -2.76 1 92.38 85 ALA B C 1
ATOM 1676 O O . ALA B 1 85 ? 6.641 -5.367 -2.811 1 92.38 85 ALA B O 1
ATOM 1677 N N . PHE B 1 86 ? 5.023 -4.051 -3.719 1 90.81 86 PHE B N 1
ATOM 1678 C CA . PHE B 1 86 ? 5.016 -4.699 -5.023 1 90.81 86 PHE B CA 1
ATOM 1679 C C . PHE B 1 86 ? 4.898 -3.67 -6.141 1 90.81 86 PHE B C 1
ATOM 1681 O O . PHE B 1 86 ? 4.094 -2.738 -6.051 1 90.81 86 PHE B O 1
ATOM 1688 N N . GLN B 1 87 ? 5.746 -3.861 -7.137 1 88.19 87 GLN B N 1
ATOM 1689 C CA . GLN B 1 87 ? 5.695 -2.973 -8.297 1 88.19 87 GLN B CA 1
ATOM 1690 C C . GLN B 1 87 ? 5.75 -3.766 -9.594 1 88.19 87 GLN B C 1
ATOM 1692 O O . GLN B 1 87 ? 6.781 -4.348 -9.938 1 88.19 87 GLN B O 1
ATOM 1697 N N . PRO B 1 88 ? 4.594 -3.73 -10.242 1 87.38 88 PRO B N 1
ATOM 1698 C CA . PRO B 1 88 ? 4.645 -4.352 -11.562 1 87.38 88 PRO B CA 1
ATOM 1699 C C . PRO B 1 88 ? 5.371 -3.484 -12.594 1 87.38 88 PRO B C 1
ATOM 1701 O O . PRO B 1 88 ? 5.137 -2.275 -12.664 1 87.38 88 PRO B O 1
ATOM 1704 N N . ILE B 1 89 ? 6.184 -4.047 -13.305 1 81.12 89 ILE B N 1
ATOM 1705 C CA . ILE B 1 89 ? 6.895 -3.393 -14.391 1 81.12 89 ILE B CA 1
ATOM 1706 C C . ILE B 1 89 ? 6.598 -4.109 -15.711 1 81.12 89 ILE B C 1
ATOM 1708 O O . ILE B 1 89 ? 7.102 -5.211 -15.945 1 81.12 89 ILE B O 1
ATOM 1712 N N . PRO B 1 90 ? 5.758 -3.389 -16.438 1 76.81 90 PRO B N 1
ATOM 1713 C CA . PRO B 1 90 ? 5.477 -4.008 -17.734 1 76.81 90 PRO B CA 1
ATOM 1714 C C . PRO B 1 90 ? 6.68 -3.977 -18.688 1 76.81 90 PRO B C 1
ATOM 1716 O O . PRO B 1 90 ? 7.32 -2.934 -18.828 1 76.81 90 PRO B O 1
ATOM 1719 N N . LEU B 1 91 ? 7.105 -5.066 -19.203 1 74.12 91 LEU B N 1
ATOM 1720 C CA . LEU B 1 91 ? 8.156 -5.176 -20.219 1 74.12 91 LEU B CA 1
ATOM 1721 C C . LEU B 1 91 ? 7.57 -5.586 -21.562 1 74.12 91 LEU B C 1
ATOM 1723 O O . LEU B 1 91 ? 6.352 -5.73 -21.703 1 74.12 91 LEU B O 1
ATOM 1727 N N . GLU B 1 92 ? 8.383 -5.516 -22.578 1 73.88 92 GLU B N 1
ATOM 1728 C CA . GLU B 1 92 ? 7.934 -5.773 -23.953 1 73.88 92 GLU B CA 1
ATOM 1729 C C . GLU B 1 92 ? 7.215 -7.117 -24.047 1 73.88 92 GLU B C 1
ATOM 1731 O O . GLU B 1 92 ? 6.09 -7.191 -24.547 1 73.88 92 GLU B O 1
ATOM 1736 N N . ALA B 1 93 ? 7.719 -8.227 -23.688 1 71.31 93 ALA B N 1
ATOM 1737 C CA . ALA B 1 93 ? 7.16 -9.562 -23.891 1 71.31 93 ALA B CA 1
ATOM 1738 C C . ALA B 1 93 ? 6.746 -10.188 -22.562 1 71.31 93 ALA B C 1
ATOM 1740 O O . ALA B 1 93 ? 6.215 -11.297 -22.531 1 71.31 93 ALA B O 1
ATOM 1741 N N . MET B 1 94 ? 7.02 -9.523 -21.5 1 73.19 94 MET B N 1
ATOM 1742 C CA . MET B 1 94 ? 6.727 -10.055 -20.172 1 73.19 94 MET B CA 1
ATOM 1743 C C . MET B 1 94 ? 6.531 -8.93 -19.172 1 73.19 94 MET B C 1
ATOM 1745 O O . MET B 1 94 ? 6.758 -7.758 -19.484 1 73.19 94 MET B O 1
ATOM 1749 N N . SER B 1 95 ? 5.926 -9.266 -18.078 1 79.88 95 SER B N 1
ATOM 1750 C CA . SER B 1 95 ? 5.863 -8.312 -16.969 1 79.88 95 SER B CA 1
ATOM 1751 C C . SER B 1 95 ? 6.645 -8.812 -15.758 1 79.88 95 SER B C 1
ATOM 1753 O O . SER B 1 95 ? 6.809 -10.023 -15.578 1 79.88 95 SER B O 1
ATOM 1755 N N . VAL B 1 96 ? 7.203 -7.922 -15.055 1 82.06 96 VAL B N 1
ATOM 1756 C CA . VAL B 1 96 ? 7.934 -8.266 -13.844 1 82.06 96 VAL B CA 1
ATOM 1757 C C . VAL B 1 96 ? 7.277 -7.598 -12.641 1 82.06 96 VAL B C 1
ATOM 1759 O O . VAL B 1 96 ? 6.766 -6.48 -12.742 1 82.06 96 VAL B O 1
ATOM 1762 N N . LEU B 1 97 ? 7.199 -8.445 -11.633 1 86.19 97 LEU B N 1
ATOM 1763 C CA . LEU B 1 97 ? 6.746 -7.895 -10.359 1 86.19 97 LEU B CA 1
ATOM 1764 C C . LEU B 1 97 ? 7.906 -7.781 -9.375 1 86.19 97 LEU B C 1
ATOM 1766 O O . LEU B 1 97 ? 8.477 -8.797 -8.969 1 86.19 97 LEU B O 1
ATOM 1770 N N . LEU B 1 98 ? 8.305 -6.566 -9.086 1 85.75 98 LEU B N 1
ATOM 1771 C CA . LEU B 1 98 ? 9.344 -6.328 -8.086 1 85.75 98 LEU B CA 1
ATOM 1772 C C . LEU B 1 98 ? 8.773 -6.426 -6.676 1 85.75 98 LEU B C 1
ATOM 1774 O O . LEU B 1 98 ? 7.68 -5.914 -6.41 1 85.75 98 LEU B O 1
ATOM 1778 N N . ALA B 1 99 ? 9.43 -7.152 -5.816 1 88.06 99 ALA B N 1
ATOM 1779 C CA . ALA B 1 99 ? 9 -7.305 -4.43 1 88.06 99 ALA B CA 1
ATOM 1780 C C . ALA B 1 99 ? 10.156 -7.082 -3.463 1 88.06 99 ALA B C 1
ATOM 1782 O O . ALA B 1 99 ? 10.789 -8.039 -3.004 1 88.06 99 ALA B O 1
ATOM 1783 N N . PRO B 1 100 ? 10.398 -5.871 -3.072 1 84 100 PRO B N 1
ATOM 1784 C CA . PRO B 1 100 ? 11.5 -5.598 -2.15 1 84 100 PRO B CA 1
ATOM 1785 C C . PRO B 1 100 ? 11.172 -5.977 -0.707 1 84 100 PRO B C 1
ATOM 1787 O O . PRO B 1 100 ? 10 -5.992 -0.32 1 84 100 PRO B O 1
ATOM 1790 N N . SER B 1 101 ? 12.273 -6.285 0.012 1 81.31 101 SER B N 1
ATOM 1791 C CA . SER B 1 101 ? 12.227 -6.582 1.44 1 81.31 101 SER B CA 1
ATOM 1792 C C . SER B 1 101 ? 13.375 -5.906 2.184 1 81.31 101 SER B C 1
ATOM 1794 O O . SER B 1 101 ? 14.281 -5.344 1.562 1 81.31 101 SER B O 1
ATOM 1796 N N . PHE B 1 102 ? 13.211 -5.797 3.498 1 80.25 102 PHE B N 1
ATOM 1797 C CA . PHE B 1 102 ? 14.312 -5.293 4.312 1 80.25 102 PHE B CA 1
ATOM 1798 C C . PHE B 1 102 ? 15.375 -6.367 4.516 1 80.25 102 PHE B C 1
ATOM 1800 O O . PHE B 1 102 ? 16.5 -6.066 4.898 1 80.25 102 PHE B O 1
ATOM 1807 N N . LYS B 1 103 ? 15.07 -7.543 4.566 1 67.12 103 LYS B N 1
ATOM 1808 C CA . LYS B 1 103 ? 15.953 -8.648 4.934 1 67.12 103 LYS B CA 1
ATOM 1809 C C . LYS B 1 103 ? 16.734 -9.156 3.73 1 67.12 103 LYS B C 1
ATOM 1811 O O . LYS B 1 103 ? 17.781 -9.797 3.887 1 67.12 103 LYS B O 1
ATOM 1816 N N . GLY B 1 104 ? 16.359 -8.883 2.588 1 61.72 104 GLY B N 1
ATOM 1817 C CA . GLY B 1 104 ? 17.078 -9.562 1.518 1 61.72 104 GLY B CA 1
ATOM 1818 C C . GLY B 1 104 ? 17.078 -8.781 0.217 1 61.72 104 GLY B C 1
ATOM 1819 O O . GLY B 1 104 ? 16.828 -7.574 0.209 1 61.72 104 GLY B O 1
ATOM 1820 N N . ASN B 1 105 ? 17.625 -9.578 -0.817 1 60.53 105 ASN B N 1
ATOM 1821 C CA . ASN B 1 105 ? 17.703 -9.047 -2.172 1 60.53 105 ASN B CA 1
ATOM 1822 C C . ASN B 1 105 ? 16.312 -8.812 -2.762 1 60.53 105 ASN B C 1
ATOM 1824 O O . ASN B 1 105 ? 15.352 -9.484 -2.385 1 60.53 105 ASN B O 1
ATOM 1828 N N . THR B 1 106 ? 16.25 -7.688 -3.301 1 62.62 106 THR B N 1
ATOM 1829 C CA . THR B 1 106 ? 15.047 -7.461 -4.09 1 62.62 106 THR B CA 1
ATOM 1830 C C . THR B 1 106 ? 14.758 -8.648 -5 1 62.62 106 THR B C 1
ATOM 1832 O O . THR B 1 106 ? 15.664 -9.156 -5.672 1 62.62 106 THR B O 1
ATOM 1835 N N . LEU B 1 107 ? 13.594 -9.312 -4.785 1 62.38 107 LEU B N 1
ATOM 1836 C CA . LEU B 1 107 ? 13.188 -10.383 -5.688 1 62.38 107 LEU B CA 1
ATOM 1837 C C . LEU B 1 107 ? 12.375 -9.828 -6.855 1 62.38 107 LEU B C 1
ATOM 1839 O O . LEU B 1 107 ? 11.594 -8.891 -6.684 1 62.38 107 LEU B O 1
ATOM 1843 N N . VAL B 1 108 ? 12.82 -10.148 -8.047 1 64.44 108 VAL B N 1
ATOM 1844 C CA . VAL B 1 108 ? 12.102 -9.82 -9.273 1 64.44 108 VAL B CA 1
ATOM 1845 C C . VAL B 1 108 ? 11.352 -11.047 -9.781 1 64.44 108 VAL B C 1
ATOM 1847 O O . VAL B 1 108 ? 11.969 -12.07 -10.086 1 64.44 108 VAL B O 1
ATOM 1850 N N . TYR B 1 109 ? 10.008 -10.984 -9.594 1 65.5 109 TYR B N 1
ATOM 1851 C CA . TYR B 1 109 ? 9.172 -12.055 -10.133 1 65.5 109 TYR B CA 1
ATOM 1852 C C . TYR B 1 109 ? 8.727 -11.727 -11.555 1 65.5 109 TYR B C 1
ATOM 1854 O O . TYR B 1 109 ? 8.266 -10.617 -11.828 1 65.5 109 TYR B O 1
ATOM 1862 N N . LYS B 1 110 ? 9.109 -12.664 -12.422 1 63.75 110 LYS B N 1
ATOM 1863 C CA . LYS B 1 110 ? 8.742 -12.5 -13.82 1 63.75 110 LYS B CA 1
ATOM 1864 C C . LYS B 1 110 ? 7.391 -13.148 -14.117 1 63.75 110 LYS B C 1
ATOM 1866 O O . LYS B 1 110 ? 7.121 -14.266 -13.664 1 63.75 110 LYS B O 1
ATOM 1871 N N . HIS B 1 111 ? 6.371 -12.336 -14.359 1 58.38 111 HIS B N 1
ATOM 1872 C CA . HIS B 1 111 ? 5.125 -12.875 -14.898 1 58.38 111 HIS B CA 1
ATOM 1873 C C . HIS B 1 111 ? 5.09 -12.766 -16.422 1 58.38 111 HIS B C 1
ATOM 1875 O O . HIS B 1 111 ? 5.07 -11.664 -16.969 1 58.38 111 HIS B O 1
ATOM 1881 N N . ILE B 1 112 ? 5.344 -13.93 -17.078 1 52.44 112 ILE B N 1
ATOM 1882 C CA . ILE B 1 112 ? 5.301 -14.016 -18.531 1 52.44 112 ILE B CA 1
ATOM 1883 C C . ILE B 1 112 ? 3.869 -14.281 -19 1 52.44 112 ILE B C 1
ATOM 1885 O O . ILE B 1 112 ? 3.258 -15.273 -18.594 1 52.44 112 ILE B O 1
ATOM 1889 N N . VAL B 1 113 ? 3.184 -13.164 -19.219 1 48.78 113 VAL B N 1
ATOM 1890 C CA . VAL B 1 113 ? 1.899 -13.414 -19.859 1 48.78 113 VAL B CA 1
ATOM 1891 C C . VAL B 1 113 ? 2.127 -13.945 -21.281 1 48.78 113 VAL B C 1
ATOM 1893 O O . VAL B 1 113 ? 2.773 -13.297 -22.094 1 48.78 113 VAL B O 1
ATOM 1896 N N . VAL B 1 114 ? 2.223 -15.195 -21.422 1 39.91 114 VAL B N 1
ATOM 1897 C CA . VAL B 1 114 ? 2.258 -15.797 -22.75 1 39.91 114 VAL B CA 1
ATOM 1898 C C . VAL B 1 114 ? 0.902 -15.625 -23.422 1 39.91 114 VAL B C 1
ATOM 1900 O O . VAL B 1 114 ? -0.123 -16.062 -22.906 1 39.91 114 VAL B O 1
ATOM 1903 N N . ASP B 1 115 ? 0.795 -14.445 -23.891 1 42.47 115 ASP B N 1
ATOM 1904 C CA . ASP B 1 115 ? -0.348 -14.406 -24.797 1 42.47 115 ASP B CA 1
ATOM 1905 C C . ASP B 1 115 ? -0.362 -15.625 -25.719 1 42.47 115 ASP B C 1
ATOM 1907 O O . ASP B 1 115 ? 0.542 -15.805 -26.531 1 42.47 115 ASP B O 1
ATOM 1911 N N . LEU B 1 116 ? -0.829 -16.641 -25.172 1 35.16 116 LEU B N 1
ATOM 1912 C CA . LEU B 1 116 ? -1.019 -17.781 -26.078 1 35.16 116 LEU B CA 1
ATOM 1913 C C . LEU B 1 116 ? -2.051 -17.438 -27.141 1 35.16 116 LEU B C 1
ATOM 1915 O O . LEU B 1 116 ? -2.412 -18.297 -27.953 1 35.16 116 LEU B O 1
ATOM 1919 N N . SER B 1 117 ? -2.641 -16.422 -26.969 1 34.03 117 SER B N 1
ATOM 1920 C CA . SER B 1 117 ? -3.666 -16.375 -28 1 34.03 117 SER B CA 1
ATOM 1921 C C . SER B 1 117 ? -3.047 -16.219 -29.391 1 34.03 117 SER B C 1
ATOM 1923 O O . SER B 1 117 ? -3.762 -16.094 -30.375 1 34.03 117 SER B O 1
ATOM 1925 N N . SER B 1 118 ? -1.717 -16.391 -29.547 1 34.28 118 SER B N 1
ATOM 1926 C CA . SER B 1 118 ? -1.527 -16.547 -30.984 1 34.28 118 SER B CA 1
ATOM 1927 C C . SER B 1 118 ? -2.043 -17.906 -31.469 1 34.28 118 SER B C 1
ATOM 1929 O O . SER B 1 118 ? -1.944 -18.906 -30.75 1 34.28 118 SER B O 1
#

Radius of gyration: 17.74 Å; Cα contacts (8 Å, |Δi|>4): 608; chains: 2; bounding box: 40×52×49 Å

Nearest PDB structures (foldseek):
  8hq2-assembly2_E  TM=9.207E-01  e=6.309E-12  Homo sapiens
  5y2z-assembly3_F  TM=9.245E-01  e=1.894E-11  Homo sapiens
  5y31-assembly2_D  TM=9.217E-01  e=1.793E-11  Homo sapiens
  8y6b-assembly3_E  TM=9.033E-01  e=4.090E-11  Homo sapiens
  8tah-assembly1_C  TM=5.875E-01  e=4.599E-01  Bos taurus

InterPro domains:
  IPR005492 Leucine-rich glioma-inactivated , EPTP repeat [PF03736] (25-66)
  IPR005492 Leucine-rich glioma-inactivated , EPTP repeat [PF03736] (71-111)
  IPR009039 EAR [PS50912] (25-67)
  IPR009039 EAR [PS50912] (71-113)
  IPR051295 Leucine-rich glioma-inactivated/LGI-related [PTHR24367] (2-117)